Protein AF-A0A2T6DQA2-F1 (afdb_monomer)

Foldseek 3Di:
DEEEEAEPPDDDDPVNRVVVVVLLVVLCVLLVADPQLEDAEYEYAPVCLVVLVCVQPNPDDDDDDPPDDDQKDWAFRDDPPDQTHIYIYHYPVLVVLCVVAVPDDLVPRDLSNLVSSLRSSLNSQLSRLCRQPVPLPDPADAQADPVRFGALVSVLLVLLSVLLSNLSSLQSSLVSDDQVNLVVLLVVLLVLLVVLVVVLVVLDDPDDDDDPSQVVSVVSLSVSLSSVLNSLSSLLSSCNNDVNHDNPNPSYPPQDPPLVVLSVQSSVLSVQQVVCPPDRDPCSSVSSSV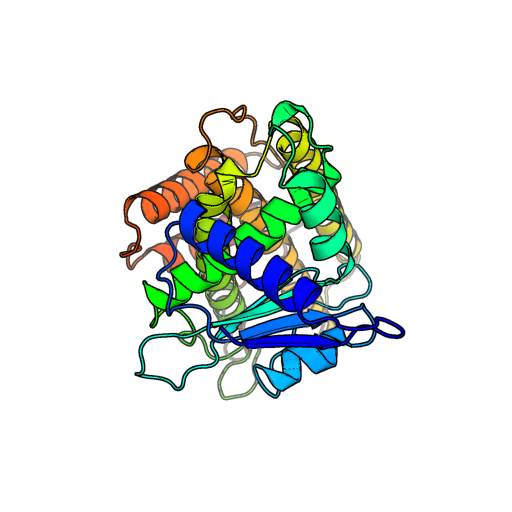SSQVSSVSQQWHFPQDPRYTGIGGDD

Secondary structure (DSSP, 8-state):
-EEEEE-TT----HHHHHHHHHHHHHHHHHHT--TTSEEEEEEE-TTTHHHHHHHHSTT----EETTEE-SEEEEE-SPTTSPP-EEEEEEHHHHHHHHHHHTS-GGGS-HHHHHHHHHHHHHHHHHHHHHH-TTSTTSS--SB-TTS-B-HHHHHHHHHHHHHHHHHHHHHHGGG--HHHHHHHHHHHHHHHHHHHHHHHHTS-SS---THHHHHHHHHHHHHHHHHHHHHHHHHHHHHH-TTS-------TTPPTTHHHHHHHHHHHHHHHHHHTTS--TTHHHHHHHHHHHHHHHTTEE--EETTEE--EE--

pLDDT: mean 85.52, std 13.12, range [44.47, 97.94]

Sequence (316 aa):
MRTTFLVDGLQVSEQLVENTNWLIELAVKEVGCPSDAIGDVTISDQQHFAEAVDRLSPGEQFTRNDKLEAVGKTLITSPEGVAAVSGLVIRDFILGAAFDGINKPFEERTTQEQLCIYVIWHEVSHARDNRERPNQRNRFPGVADPNGRFKVRHLAGHYAEMILGEIFACYFSATAHSQAVWEDQLESDNKLIARELEELRAAIPAAPFQGSELREVAFQAAQAFWVVFFQYAKSIAHLEGNRELQPAIWLWAGAPEGTKEIITEYGAAIGEALRAYPKVPEDFVTKLQGLWTRLAKLHGWEFPEGPNGDGVFWSR

Nearest PDB structures (foldseek):
  7l2k-assembly1_B  TM=2.087E-01  e=1.668E+00  Rattus norvegicus
  7l2j-assembly1_D  TM=1.938E-01  e=1.442E+00  Rattus norvegicus
  8x94-assembly1_A  TM=2.179E-01  e=4.625E+00  Homo sapiens

Mean predicted aligned error: 6.4 Å

Radius of gyration: 20.39 Å; Cα contacts (8 Å, |Δi|>4): 446; chains: 1; bounding box: 51×42×58 Å

Solvent-accessible surface area (backbone atoms only — not comparable to full-atom values): 17351 Å² total; per-residue (Å²): 114,47,76,47,77,45,44,90,94,63,83,87,47,72,68,56,53,52,52,51,49,50,54,51,52,50,33,29,59,75,49,67,27,60,85,72,18,45,50,35,40,34,37,16,35,84,86,36,40,65,55,53,46,34,74,58,37,74,88,60,85,74,66,70,56,103,85,47,74,67,60,59,48,64,41,72,58,48,62,88,96,50,84,39,22,18,28,39,38,36,29,45,69,39,55,54,36,22,63,74,24,69,85,44,60,77,90,74,36,52,59,65,21,34,51,25,42,24,52,54,26,27,36,44,22,39,24,30,45,40,45,72,40,64,84,63,74,80,85,61,70,60,51,40,47,102,85,69,34,50,31,63,68,38,44,44,52,49,51,43,50,51,44,55,54,46,26,50,9,33,22,49,20,17,75,44,56,49,61,68,47,46,53,54,47,52,54,50,47,26,52,50,46,52,49,44,51,49,51,48,57,69,68,58,65,99,64,86,71,63,76,70,57,41,54,53,51,43,48,50,51,53,49,39,58,46,51,47,53,46,49,51,41,36,55,53,21,28,45,74,43,19,80,86,44,81,89,81,75,85,51,63,83,86,60,61,89,65,49,68,57,49,53,50,56,47,50,52,52,51,54,49,34,64,73,38,60,82,60,54,61,90,59,49,59,62,52,51,46,54,46,52,50,50,54,38,40,76,73,28,36,44,71,51,81,48,99,80,29,48,45,70,48,74,55,132

Structure (mmCIF, N/CA/C/O backbone):
data_AF-A0A2T6DQA2-F1
#
_entry.id   AF-A0A2T6DQA2-F1
#
loop_
_atom_site.group_PDB
_atom_site.id
_atom_site.type_symbol
_atom_site.label_atom_id
_atom_site.label_alt_id
_atom_site.label_comp_id
_atom_site.label_asym_id
_atom_site.label_entity_id
_atom_site.label_seq_id
_atom_site.pdbx_PDB_ins_code
_atom_site.Cartn_x
_atom_site.Cartn_y
_atom_site.Cartn_z
_atom_site.occupancy
_atom_site.B_iso_or_equiv
_atom_site.auth_seq_id
_atom_site.auth_comp_id
_atom_site.auth_asym_id
_atom_site.auth_atom_id
_atom_site.pdbx_PDB_model_num
ATOM 1 N N . MET A 1 1 ? -17.717 -9.453 14.103 1.00 92.81 1 MET A N 1
ATOM 2 C CA . MET A 1 1 ? -16.262 -9.586 13.914 1.00 92.81 1 MET A CA 1
ATOM 3 C C . MET A 1 1 ? -15.714 -10.550 14.958 1.00 92.81 1 MET A C 1
ATOM 5 O O . MET A 1 1 ? -16.073 -10.414 16.123 1.00 92.81 1 MET A O 1
ATOM 9 N N . ARG A 1 2 ? -14.933 -11.555 14.554 1.00 94.50 2 ARG A N 1
ATOM 10 C CA . ARG A 1 2 ? -14.258 -12.511 15.449 1.00 94.50 2 ARG A CA 1
ATOM 11 C C . ARG A 1 2 ? -12.782 -12.134 15.559 1.00 94.50 2 ARG A C 1
ATOM 13 O O . ARG A 1 2 ? -12.146 -11.941 14.530 1.00 94.50 2 ARG A O 1
ATOM 20 N N . THR A 1 3 ? -12.238 -12.113 16.774 1.00 96.81 3 THR A N 1
ATOM 21 C CA . THR A 1 3 ? -10.831 -11.754 17.011 1.00 96.81 3 THR A CA 1
ATOM 22 C C . THR A 1 3 ? -10.062 -12.907 17.640 1.00 96.81 3 THR A C 1
ATOM 24 O O . THR A 1 3 ? -10.533 -13.530 18.589 1.00 96.81 3 THR A O 1
ATOM 27 N N . THR A 1 4 ? -8.894 -13.218 17.078 1.00 97.19 4 THR A N 1
ATOM 28 C CA . THR A 1 4 ? -8.003 -14.310 17.499 1.00 97.19 4 THR A CA 1
ATOM 29 C C . THR A 1 4 ? -6.599 -13.768 17.753 1.00 97.19 4 THR A C 1
ATOM 31 O O . THR A 1 4 ? -6.147 -12.877 17.042 1.00 97.19 4 THR A O 1
ATOM 34 N N . PHE A 1 5 ? -5.896 -14.330 18.736 1.00 97.56 5 PHE A N 1
ATOM 35 C CA . PHE A 1 5 ? -4.505 -13.995 19.038 1.00 97.56 5 PHE A CA 1
ATOM 36 C C . PHE A 1 5 ? -3.625 -15.236 18.873 1.00 97.56 5 PHE A C 1
ATOM 38 O O . PHE A 1 5 ? -3.942 -16.294 19.416 1.00 97.56 5 PHE A O 1
ATOM 45 N N . LEU A 1 6 ? -2.531 -15.089 18.129 1.00 95.81 6 LEU A N 1
ATOM 46 C CA . LEU A 1 6 ? -1.464 -16.070 17.930 1.00 95.81 6 LEU A CA 1
ATOM 47 C C . LEU A 1 6 ? -0.139 -15.420 18.329 1.00 95.81 6 LEU A C 1
ATOM 49 O O . LEU A 1 6 ? 0.665 -15.021 17.489 1.00 95.81 6 LEU A O 1
ATOM 53 N N . VAL A 1 7 ? 0.006 -15.203 19.635 1.00 95.19 7 VAL A N 1
ATOM 54 C CA . VAL A 1 7 ? 1.138 -14.498 20.239 1.00 95.19 7 VAL A CA 1
ATOM 55 C C . VAL A 1 7 ? 1.647 -15.326 21.410 1.00 95.19 7 VAL A C 1
ATOM 57 O O . VAL A 1 7 ? 0.905 -15.571 22.368 1.00 95.19 7 VAL A O 1
ATOM 60 N N . ASP A 1 8 ? 2.905 -15.747 21.345 1.00 94.38 8 ASP A N 1
ATOM 61 C CA . ASP A 1 8 ? 3.515 -16.571 22.382 1.00 94.38 8 ASP A CA 1
ATOM 62 C C . ASP A 1 8 ? 3.553 -15.868 23.742 1.00 94.38 8 ASP A C 1
ATOM 64 O O . ASP A 1 8 ? 3.960 -14.715 23.883 1.00 94.38 8 ASP A O 1
ATOM 68 N N . GLY A 1 9 ? 3.132 -16.593 24.781 1.00 90.25 9 GLY A N 1
ATOM 69 C CA . GLY A 1 9 ? 3.150 -16.107 26.162 1.00 90.25 9 GLY A CA 1
ATOM 70 C C . GLY A 1 9 ? 2.120 -15.017 26.485 1.00 90.25 9 GLY A C 1
ATOM 71 O O . GLY A 1 9 ? 2.043 -14.596 27.641 1.00 90.25 9 GLY A O 1
ATOM 72 N N . LEU A 1 10 ? 1.301 -14.584 25.520 1.00 93.88 10 LEU A N 1
ATOM 73 C CA . LEU A 1 10 ? 0.247 -13.602 25.754 1.00 93.88 10 LEU A CA 1
ATOM 74 C C . LEU A 1 10 ? -0.960 -14.251 26.441 1.00 93.88 10 LEU A C 1
ATOM 76 O O . LEU A 1 10 ? -1.593 -15.166 25.913 1.00 93.88 10 LEU A O 1
ATOM 80 N N . GLN A 1 11 ? -1.332 -13.735 27.612 1.00 93.00 11 GLN A N 1
ATOM 81 C CA . GLN A 1 11 ? -2.602 -14.083 28.246 1.00 93.00 11 GLN A CA 1
ATOM 82 C C . GLN A 1 11 ? -3.728 -13.249 27.633 1.00 93.00 11 GLN A C 1
ATOM 84 O O . GLN A 1 11 ? -3.840 -12.050 27.884 1.00 93.00 11 GLN A O 1
ATOM 89 N N . VAL A 1 12 ? -4.570 -13.896 26.828 1.00 95.44 12 VAL A N 1
ATOM 90 C CA . VAL A 1 12 ? -5.707 -13.245 26.170 1.00 95.44 12 VAL A CA 1
ATOM 91 C C . VAL A 1 12 ? -6.862 -13.112 27.161 1.00 95.44 12 VAL A C 1
ATOM 93 O O . VAL A 1 12 ? -7.435 -14.110 27.595 1.00 95.44 12 VAL A O 1
ATOM 96 N N . SER A 1 13 ? -7.205 -11.875 27.515 1.00 96.31 13 SER A N 1
ATOM 97 C CA . SER A 1 13 ? -8.380 -11.551 28.329 1.00 96.31 13 SER A CA 1
ATOM 98 C C . SER A 1 13 ? -9.554 -11.097 27.459 1.00 96.31 13 SER A C 1
ATOM 100 O O . SER A 1 13 ? -9.363 -10.644 26.330 1.00 96.31 13 SER A O 1
ATOM 102 N N . GLU A 1 14 ? -10.774 -11.165 27.997 1.00 96.81 14 GLU A N 1
ATOM 103 C CA . GLU A 1 14 ? -11.967 -10.616 27.333 1.00 96.81 14 GLU A CA 1
ATOM 104 C C . GLU A 1 14 ? -11.803 -9.116 27.045 1.00 96.81 14 GLU A C 1
ATOM 106 O O . GLU A 1 14 ? -12.054 -8.675 25.927 1.00 96.81 14 GLU A O 1
ATOM 111 N N . GLN A 1 15 ? -11.256 -8.355 27.999 1.00 96.56 15 GLN A N 1
ATOM 112 C CA . GLN A 1 15 ? -10.990 -6.924 27.827 1.00 96.56 15 GLN A CA 1
ATOM 113 C C . GLN A 1 15 ? -10.034 -6.636 26.661 1.00 96.56 15 GLN A C 1
ATOM 115 O O . GLN A 1 15 ? -10.209 -5.647 25.953 1.00 96.56 15 GLN A O 1
ATOM 120 N N . LEU A 1 16 ? -9.014 -7.477 26.452 1.00 96.50 16 LEU A N 1
ATOM 121 C CA . LEU A 1 16 ? -8.094 -7.313 25.328 1.00 96.50 16 LEU A CA 1
ATOM 122 C C . LEU A 1 16 ? -8.826 -7.507 23.993 1.00 96.50 16 LEU A C 1
ATOM 124 O O . LEU A 1 16 ? -8.656 -6.701 23.083 1.00 96.50 16 LEU A O 1
ATOM 128 N N . VAL A 1 17 ? -9.680 -8.531 23.900 1.00 97.56 17 VAL A N 1
ATOM 129 C CA . VAL A 1 17 ? -10.515 -8.789 22.716 1.00 97.56 17 VAL A CA 1
ATOM 130 C C . VAL A 1 17 ? -11.463 -7.617 22.449 1.00 97.56 17 VAL A C 1
ATOM 132 O O . VAL A 1 17 ? -11.559 -7.158 21.311 1.00 97.56 17 VAL A O 1
ATOM 135 N N . GLU A 1 18 ? -12.138 -7.110 23.482 1.00 96.81 18 GLU A N 1
ATOM 136 C CA . GLU A 1 18 ? -13.042 -5.960 23.381 1.00 96.81 18 GLU A CA 1
ATOM 137 C C . GLU A 1 18 ? -12.312 -4.696 22.922 1.00 96.81 18 GLU A C 1
ATOM 139 O O . GLU A 1 18 ? -12.774 -4.026 21.999 1.00 96.81 18 GLU A O 1
ATOM 144 N N . ASN A 1 19 ? -11.143 -4.403 23.498 1.00 96.69 19 ASN A N 1
ATOM 145 C CA . ASN A 1 19 ? -10.339 -3.244 23.114 1.00 96.69 19 ASN A CA 1
ATOM 146 C C . ASN A 1 19 ? -9.849 -3.349 21.665 1.00 96.69 19 ASN A C 1
ATOM 148 O O . ASN A 1 19 ? -9.878 -2.359 20.934 1.00 96.69 19 ASN A O 1
ATOM 152 N N . THR A 1 20 ? -9.422 -4.538 21.227 1.00 97.69 20 THR A N 1
ATOM 153 C CA . THR A 1 20 ? -9.031 -4.764 19.830 1.00 97.69 20 THR A CA 1
ATOM 154 C C . THR A 1 20 ? -10.221 -4.573 18.899 1.00 97.69 20 THR A C 1
ATOM 156 O O . THR A 1 20 ? -10.095 -3.871 17.901 1.00 97.69 20 THR A O 1
ATOM 159 N N . ASN A 1 21 ? -11.386 -5.131 19.235 1.00 97.50 21 ASN A N 1
ATOM 160 C CA . ASN A 1 21 ? -12.593 -4.947 18.432 1.00 97.50 21 ASN A CA 1
ATOM 161 C C . ASN A 1 21 ? -12.977 -3.473 18.324 1.00 97.50 21 ASN A C 1
ATOM 163 O O . ASN A 1 21 ? -13.213 -2.992 17.221 1.00 97.50 21 ASN A O 1
ATOM 167 N N . TRP A 1 22 ? -12.961 -2.750 19.443 1.00 97.38 22 TRP A N 1
ATOM 168 C CA . TRP A 1 22 ? -13.230 -1.318 19.477 1.00 97.38 22 TRP A CA 1
ATOM 169 C C . TRP A 1 22 ? -12.261 -0.522 18.590 1.00 97.38 22 TRP A C 1
ATOM 171 O O . TRP A 1 22 ? -12.697 0.345 17.835 1.00 97.38 22 TRP A O 1
ATOM 181 N N . LEU A 1 23 ? -10.959 -0.832 18.625 1.00 97.69 23 LEU A N 1
ATOM 182 C CA . LEU A 1 23 ? -9.962 -0.159 17.788 1.00 97.69 23 LEU A CA 1
ATOM 183 C C . LEU A 1 23 ? -10.216 -0.401 16.292 1.00 97.69 23 LEU A C 1
ATOM 185 O O . LEU A 1 23 ? -10.119 0.527 15.489 1.00 97.69 23 LEU A O 1
ATOM 189 N N . ILE A 1 24 ? -10.572 -1.629 15.909 1.00 97.88 24 ILE A N 1
ATOM 190 C CA . ILE A 1 24 ? -10.909 -1.953 14.518 1.00 97.88 24 ILE A CA 1
ATOM 191 C C . ILE A 1 24 ? -12.229 -1.294 14.102 1.00 97.88 24 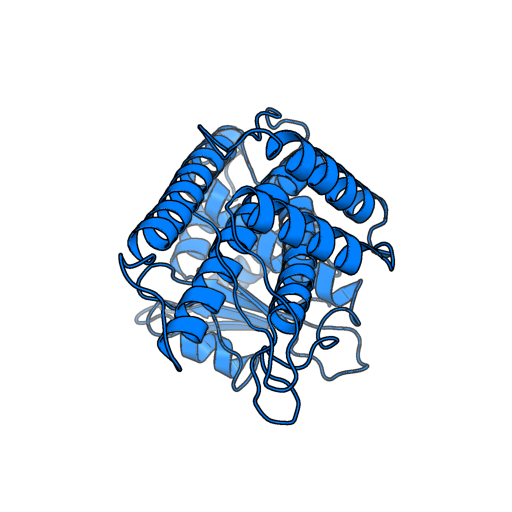ILE A C 1
ATOM 193 O O . ILE A 1 24 ? -12.321 -0.773 12.996 1.00 97.88 24 ILE A O 1
ATOM 197 N N . GLU A 1 25 ? -13.235 -1.247 14.973 1.00 97.56 25 GLU A N 1
ATOM 198 C CA . GLU A 1 25 ? -14.499 -0.544 14.714 1.00 97.56 25 GLU A CA 1
ATOM 199 C C . GLU A 1 25 ? -14.298 0.967 14.554 1.00 97.56 25 GLU A C 1
ATOM 201 O O . GLU A 1 25 ? -14.916 1.593 13.687 1.00 97.56 25 GLU A O 1
ATOM 206 N N . LEU A 1 26 ? -13.392 1.554 15.340 1.00 97.12 26 LEU A N 1
ATOM 207 C CA . LEU A 1 26 ? -12.955 2.930 15.146 1.00 97.12 26 LEU A CA 1
ATOM 208 C C . LEU A 1 26 ? -12.313 3.086 13.765 1.00 97.12 26 LEU A C 1
ATOM 210 O O . LEU A 1 26 ? -12.690 3.988 13.023 1.00 97.12 26 LEU A O 1
ATOM 214 N N . ALA A 1 27 ? -11.418 2.177 13.375 1.00 97.50 27 ALA A N 1
ATOM 215 C CA . ALA A 1 27 ? -10.807 2.216 12.055 1.00 97.50 27 ALA A CA 1
ATOM 216 C C . ALA A 1 27 ? -11.829 2.111 10.915 1.00 97.50 27 ALA A C 1
ATOM 218 O O . ALA A 1 27 ? -11.792 2.920 9.991 1.00 97.50 27 ALA A O 1
ATOM 219 N N . VAL A 1 28 ? -12.787 1.187 11.024 1.00 97.81 28 VAL A N 1
ATOM 220 C CA . VAL A 1 28 ? -13.921 1.021 10.100 1.00 97.81 28 VAL A CA 1
ATOM 221 C C . VAL A 1 28 ? -14.689 2.325 9.930 1.00 97.81 28 VAL A C 1
ATOM 223 O O . VAL A 1 28 ? -14.977 2.723 8.801 1.00 97.81 28 VAL A O 1
ATOM 226 N N . LYS A 1 29 ? -14.986 3.009 11.037 1.00 97.25 29 LYS A N 1
ATOM 227 C CA . LYS A 1 29 ? -15.688 4.291 11.017 1.00 97.25 29 LYS A CA 1
ATOM 228 C C . LYS A 1 29 ? -14.870 5.380 10.323 1.00 97.25 29 LYS A C 1
ATOM 230 O O . LYS A 1 29 ? -15.414 6.061 9.458 1.00 97.25 29 LYS A O 1
ATOM 235 N N . GLU A 1 30 ? -13.600 5.539 10.689 1.00 96.12 30 GLU A N 1
ATOM 236 C CA . GLU A 1 30 ? -12.733 6.600 10.156 1.00 96.12 30 GLU A CA 1
ATOM 237 C C . GLU A 1 30 ? -12.509 6.460 8.645 1.00 96.12 30 GLU A C 1
ATOM 239 O O . GLU A 1 30 ? -12.604 7.444 7.915 1.00 96.12 30 GLU A O 1
ATOM 244 N N . VAL A 1 31 ? -12.304 5.236 8.142 1.00 96.81 31 VAL A N 1
ATOM 245 C CA . VAL A 1 31 ? -12.091 5.013 6.700 1.00 96.81 31 VAL A CA 1
ATOM 246 C C . VAL A 1 31 ? -13.395 4.885 5.904 1.00 96.81 31 VAL A C 1
ATOM 248 O O . VAL A 1 31 ? -13.361 4.731 4.681 1.00 96.81 31 VAL A O 1
ATOM 251 N N . GLY A 1 32 ? -14.555 4.901 6.570 1.00 96.75 32 GLY A N 1
ATOM 252 C CA . GLY A 1 32 ? -15.864 4.701 5.941 1.00 96.75 32 GLY A CA 1
ATOM 253 C C . GLY A 1 32 ? -16.068 3.294 5.367 1.00 96.75 32 GLY A C 1
ATOM 254 O O . GLY A 1 32 ? -16.711 3.138 4.331 1.00 96.75 32 GLY A O 1
ATOM 255 N N . CYS A 1 33 ? -15.495 2.272 6.003 1.00 96.75 33 CYS A N 1
ATOM 256 C CA . CYS A 1 33 ? -15.652 0.877 5.604 1.00 96.75 33 CYS A CA 1
ATOM 257 C C . CYS A 1 33 ? -17.036 0.348 6.037 1.00 96.75 33 CYS A C 1
ATOM 259 O O . CYS A 1 33 ? -17.482 0.646 7.148 1.00 96.75 33 CYS A O 1
ATOM 261 N N . PRO A 1 34 ? -17.748 -0.439 5.209 1.00 95.00 34 PRO A N 1
ATOM 262 C CA . PRO A 1 34 ? -18.968 -1.111 5.651 1.00 95.00 34 PRO A CA 1
ATOM 263 C C . PRO A 1 34 ? -18.700 -2.030 6.851 1.00 95.00 34 PRO A C 1
ATOM 265 O O . PRO A 1 34 ? -17.764 -2.826 6.837 1.00 95.00 34 PRO A O 1
ATOM 268 N N . SER A 1 35 ? -19.538 -1.959 7.890 1.00 92.44 35 SER A N 1
ATOM 269 C CA . SER A 1 35 ? -19.314 -2.680 9.157 1.00 92.44 35 SER A CA 1
ATOM 270 C C . SER A 1 35 ? -19.320 -4.207 9.029 1.00 92.44 35 SER A C 1
ATOM 272 O O . SER A 1 35 ? -18.849 -4.903 9.922 1.00 92.44 35 SER A O 1
ATOM 274 N N . ASP A 1 36 ? -19.882 -4.739 7.943 1.00 93.12 36 ASP A N 1
ATOM 275 C CA . ASP A 1 36 ? -19.918 -6.166 7.623 1.00 93.12 36 ASP A CA 1
ATOM 276 C C . ASP A 1 36 ? -18.797 -6.604 6.659 1.00 93.12 36 ASP A C 1
ATOM 278 O O . ASP A 1 36 ? -18.724 -7.779 6.304 1.00 93.12 36 ASP A O 1
ATOM 282 N N . ALA A 1 37 ? -17.912 -5.690 6.241 1.00 94.25 37 ALA A N 1
ATOM 283 C CA . ALA A 1 37 ? -16.803 -5.996 5.336 1.00 94.25 37 ALA A CA 1
ATOM 284 C C . ALA A 1 37 ? -15.645 -6.738 6.022 1.00 94.25 37 ALA A C 1
ATOM 286 O O . ALA A 1 37 ? -14.799 -7.295 5.325 1.00 94.25 37 ALA A O 1
ATOM 287 N N . ILE A 1 38 ? -15.595 -6.768 7.360 1.00 96.06 38 ILE A N 1
ATOM 288 C CA . ILE A 1 38 ? -14.568 -7.481 8.134 1.00 96.06 38 ILE A CA 1
ATOM 289 C C . ILE A 1 38 ? -15.223 -8.559 8.999 1.00 96.06 38 ILE A C 1
ATOM 291 O O . ILE A 1 38 ? -15.995 -8.281 9.920 1.00 96.06 38 ILE A O 1
ATOM 295 N N . GLY A 1 39 ? -14.894 -9.813 8.701 1.00 93.62 39 GLY A N 1
ATOM 296 C CA . GLY A 1 39 ? -15.375 -10.977 9.443 1.00 93.62 39 GLY A CA 1
ATOM 297 C C . GLY A 1 39 ? -14.448 -11.355 10.592 1.00 93.62 39 GLY A C 1
ATOM 298 O O . GLY A 1 39 ? -14.914 -11.642 11.699 1.00 93.62 39 GLY A O 1
ATOM 299 N N . ASP A 1 40 ? -13.143 -11.294 10.334 1.00 95.56 40 ASP A N 1
ATOM 300 C CA . ASP A 1 40 ? -12.101 -11.865 11.179 1.00 95.56 40 ASP A CA 1
ATOM 301 C C . ASP A 1 40 ? -10.924 -10.908 11.365 1.00 95.56 40 ASP A C 1
ATOM 303 O O . ASP A 1 40 ? -10.482 -10.257 10.422 1.00 95.56 40 ASP A O 1
ATOM 307 N N . VAL A 1 41 ? -10.377 -10.873 12.576 1.00 97.06 41 VAL A N 1
ATOM 308 C CA . VAL A 1 41 ? -9.141 -10.163 12.911 1.00 97.06 41 VAL A CA 1
ATOM 309 C C . VAL A 1 41 ? -8.228 -11.134 13.647 1.00 97.06 41 VAL A C 1
ATOM 311 O O . VAL A 1 41 ? -8.609 -11.725 14.655 1.00 97.06 41 VAL A O 1
ATOM 314 N N . THR A 1 42 ? -7.015 -11.323 13.144 1.00 97.31 42 THR A N 1
ATOM 315 C CA . THR A 1 42 ? -5.992 -12.148 13.785 1.00 97.31 42 THR A CA 1
ATOM 316 C C . THR A 1 42 ? -4.804 -11.277 14.152 1.00 97.31 42 THR A C 1
ATOM 318 O O . THR A 1 42 ? -4.196 -10.650 13.289 1.00 97.31 42 THR A O 1
ATOM 321 N N . ILE A 1 43 ? -4.470 -11.246 15.436 1.00 97.75 43 ILE A N 1
ATOM 322 C CA . ILE A 1 43 ? -3.265 -10.600 15.948 1.00 97.75 43 ILE A CA 1
ATOM 323 C C . ILE A 1 43 ? -2.191 -11.668 16.083 1.00 97.75 43 ILE A C 1
ATOM 325 O O . ILE A 1 43 ? -2.443 -12.687 16.725 1.00 97.75 43 ILE A O 1
ATOM 329 N N . SER A 1 44 ? -1.016 -11.468 15.495 1.00 96.19 44 SER A N 1
ATOM 330 C CA . SER A 1 44 ? 0.053 -12.469 15.548 1.00 96.19 44 SER A CA 1
ATOM 331 C C . SER A 1 44 ? 1.418 -11.873 15.853 1.00 96.19 44 SER A C 1
ATOM 333 O O . SER A 1 44 ? 1.737 -10.763 15.428 1.00 96.19 44 SER A O 1
ATOM 335 N N . ASP A 1 45 ? 2.266 -12.649 16.517 1.00 94.50 45 ASP A N 1
ATOM 336 C CA . ASP A 1 45 ? 3.697 -12.363 16.550 1.00 94.50 45 ASP A CA 1
ATOM 337 C C . ASP A 1 45 ? 4.365 -12.728 15.205 1.00 94.50 45 ASP A C 1
ATOM 339 O O . ASP A 1 45 ? 3.712 -13.097 14.221 1.00 94.50 45 ASP A O 1
ATOM 343 N N . GLN A 1 46 ? 5.691 -12.594 15.139 1.00 90.88 46 GLN A N 1
ATOM 344 C CA . GLN A 1 46 ? 6.468 -12.927 13.941 1.00 90.88 46 GLN A CA 1
ATOM 345 C C . GLN A 1 46 ? 6.453 -14.425 13.608 1.00 90.88 46 GLN A C 1
ATOM 347 O O . GLN A 1 46 ? 6.477 -14.793 12.433 1.00 90.88 46 GLN A O 1
ATOM 352 N N . GLN A 1 47 ? 6.459 -15.288 14.626 1.00 91.88 47 GLN A N 1
ATOM 353 C CA . GLN A 1 47 ? 6.587 -16.735 14.456 1.00 91.88 47 GLN A CA 1
ATOM 354 C C . GLN A 1 47 ? 5.293 -17.333 13.899 1.00 91.88 47 GLN A C 1
ATOM 356 O O . GLN A 1 47 ? 5.341 -18.231 13.057 1.00 91.88 47 GLN A O 1
ATOM 361 N N . HIS A 1 48 ? 4.154 -16.760 14.288 1.00 94.00 48 HIS A N 1
ATOM 362 C CA . HIS A 1 48 ? 2.823 -17.231 13.925 1.00 94.00 48 HIS A CA 1
ATOM 363 C C . HIS A 1 48 ? 2.168 -16.451 12.776 1.00 94.00 48 HIS A C 1
ATOM 365 O O . HIS A 1 48 ? 1.068 -16.803 12.356 1.00 94.00 48 HIS A O 1
ATOM 371 N N . PHE A 1 49 ? 2.814 -15.422 12.211 1.00 90.81 49 PHE A N 1
ATOM 372 C CA . PHE A 1 49 ? 2.223 -14.637 11.114 1.00 90.81 49 PHE A CA 1
ATOM 373 C C . PHE A 1 49 ? 1.864 -15.500 9.894 1.00 90.81 49 PHE A C 1
ATOM 375 O O . PHE A 1 49 ? 0.805 -15.331 9.294 1.00 90.81 49 PHE A O 1
ATOM 382 N N . ALA A 1 50 ? 2.718 -16.469 9.549 1.00 89.00 50 ALA A N 1
ATOM 383 C CA . ALA A 1 50 ? 2.449 -17.391 8.445 1.00 89.00 50 ALA A CA 1
ATOM 384 C C . ALA A 1 50 ? 1.209 -18.258 8.702 1.00 89.00 50 ALA A C 1
ATOM 386 O O . ALA A 1 50 ? 0.376 -18.427 7.815 1.00 89.00 50 ALA A O 1
ATOM 387 N N . GLU A 1 51 ? 1.077 -18.766 9.928 1.00 91.25 51 GLU A N 1
ATOM 388 C CA . GLU A 1 51 ? -0.089 -19.533 10.361 1.00 91.25 51 GLU A CA 1
ATOM 389 C C . GLU A 1 51 ? -1.356 -18.670 10.324 1.00 91.25 51 GLU A C 1
ATOM 391 O O . GLU A 1 51 ? -2.396 -19.116 9.846 1.00 91.25 51 GLU A O 1
ATOM 396 N N . ALA A 1 52 ? -1.274 -17.416 10.774 1.00 91.31 52 ALA A N 1
ATOM 397 C CA . ALA A 1 52 ? -2.395 -16.482 10.748 1.00 91.31 52 ALA A CA 1
ATOM 398 C C . ALA A 1 52 ? -2.930 -16.253 9.324 1.00 91.31 52 ALA A C 1
ATOM 400 O O . ALA A 1 52 ? -4.145 -16.247 9.118 1.00 91.31 52 ALA A O 1
ATOM 401 N N . VAL A 1 53 ? -2.034 -16.107 8.340 1.00 89.38 53 VAL A N 1
ATOM 402 C CA . VAL A 1 53 ? -2.407 -15.970 6.922 1.00 89.38 53 VAL A CA 1
ATOM 403 C C . VAL A 1 53 ? -3.053 -17.252 6.395 1.00 89.38 53 VAL A C 1
ATOM 405 O O . VAL A 1 53 ? -4.148 -17.185 5.834 1.00 89.38 53 VAL A O 1
ATOM 408 N N . ASP A 1 54 ? -2.428 -18.411 6.620 1.00 87.50 54 ASP A N 1
ATOM 409 C CA . ASP A 1 54 ? -2.925 -19.703 6.124 1.00 87.50 54 ASP A CA 1
ATOM 410 C C . ASP A 1 54 ? -4.305 -20.059 6.705 1.00 87.50 54 ASP A C 1
ATOM 412 O O . ASP A 1 54 ? -5.173 -20.575 6.003 1.00 87.50 54 ASP A O 1
ATOM 416 N N . ARG A 1 55 ? -4.569 -19.691 7.966 1.00 87.31 55 ARG A N 1
ATOM 417 C CA . ARG A 1 55 ? -5.881 -19.890 8.604 1.00 87.31 55 ARG A CA 1
ATOM 418 C C . ARG A 1 55 ? -7.012 -19.106 7.945 1.00 87.31 55 ARG A C 1
ATOM 420 O O . ARG A 1 55 ? -8.154 -19.564 7.986 1.00 87.31 55 ARG A O 1
ATOM 427 N N . LEU A 1 56 ? -6.726 -17.923 7.406 1.00 86.00 56 LEU A N 1
ATOM 428 C CA . LEU A 1 56 ? -7.728 -17.067 6.766 1.00 86.00 56 LEU A CA 1
ATOM 429 C C . LEU A 1 56 ? -7.866 -17.357 5.270 1.00 86.00 56 LEU A C 1
ATOM 431 O O . LEU A 1 56 ? -8.968 -17.263 4.737 1.00 86.00 56 LEU A O 1
ATOM 435 N N . SER A 1 57 ? -6.771 -17.717 4.602 1.00 84.38 57 SER A N 1
ATOM 436 C CA . SER A 1 57 ? -6.752 -18.039 3.176 1.00 84.38 57 SER A CA 1
ATOM 437 C C . SER A 1 57 ? -5.705 -19.126 2.898 1.00 84.38 57 SER A C 1
ATOM 439 O O . SER A 1 57 ? -4.548 -18.798 2.626 1.00 84.38 57 SER A O 1
ATOM 441 N N . PRO A 1 58 ? -6.081 -20.419 2.969 1.00 81.50 58 PRO A N 1
ATOM 442 C CA . PRO A 1 58 ? -5.138 -21.525 2.823 1.00 81.50 58 PRO A CA 1
ATOM 443 C C . PRO A 1 58 ? -4.357 -21.474 1.507 1.00 81.50 58 PRO A C 1
ATOM 445 O O . PRO A 1 58 ? -4.946 -21.358 0.430 1.00 81.50 58 PRO A O 1
ATOM 448 N N . GLY A 1 59 ? -3.030 -21.589 1.591 1.00 71.94 59 GLY A N 1
ATOM 449 C CA . GLY A 1 59 ? -2.133 -21.540 0.428 1.00 71.94 59 GLY A CA 1
ATOM 450 C C . GLY A 1 59 ? -1.840 -20.140 -0.133 1.00 71.94 59 GLY A C 1
ATOM 451 O O . GLY A 1 59 ? -1.065 -20.027 -1.086 1.00 71.94 59 GLY A O 1
ATOM 452 N N . GLU A 1 60 ? -2.403 -19.080 0.453 1.00 74.75 60 GLU A N 1
ATOM 453 C CA . GLU A 1 60 ? -2.075 -17.697 0.102 1.00 74.75 60 GLU A CA 1
ATOM 454 C C . GLU A 1 60 ? -0.664 -17.329 0.585 1.00 74.75 60 GLU A C 1
ATOM 456 O O . GLU A 1 60 ? -0.250 -17.654 1.699 1.00 74.75 60 GLU A O 1
ATOM 461 N N . GLN A 1 61 ? 0.086 -16.606 -0.247 1.00 70.75 61 GLN A N 1
ATOM 462 C CA . GLN A 1 61 ? 1.431 -16.143 0.097 1.00 70.75 61 GLN A CA 1
ATOM 463 C C . GLN A 1 61 ? 1.402 -14.737 0.704 1.00 70.75 61 GLN A C 1
ATOM 465 O O . GLN A 1 61 ? 0.493 -13.939 0.479 1.00 70.75 61 GLN A O 1
ATOM 470 N N . PHE A 1 62 ? 2.434 -14.382 1.461 1.00 68.06 62 PHE A N 1
ATOM 471 C CA . PHE A 1 62 ? 2.644 -13.026 1.965 1.00 68.06 62 PHE A CA 1
AT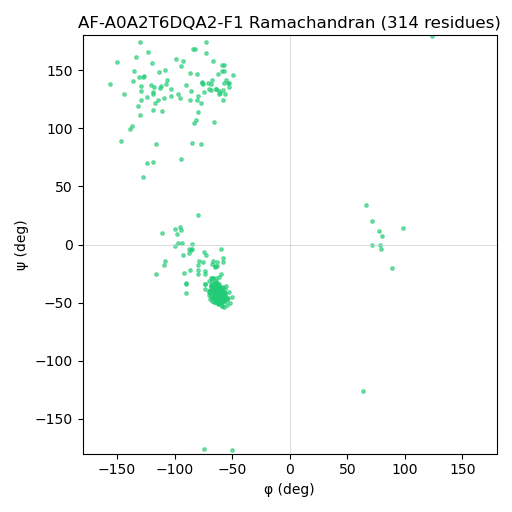OM 472 C C . PHE A 1 62 ? 4.093 -12.605 1.747 1.00 68.06 62 PHE A C 1
ATOM 474 O O . PHE A 1 62 ? 4.969 -13.443 1.525 1.00 68.06 62 PHE A O 1
ATOM 481 N N . THR A 1 63 ? 4.343 -11.298 1.794 1.00 60.66 63 THR A N 1
ATOM 482 C CA . THR A 1 63 ? 5.693 -10.763 1.640 1.00 60.66 63 THR A CA 1
ATOM 483 C C . THR A 1 63 ? 6.550 -11.206 2.821 1.00 60.66 63 THR A C 1
ATOM 485 O O . THR A 1 63 ? 6.416 -10.702 3.936 1.00 60.66 63 THR A O 1
ATOM 488 N N . ARG A 1 64 ? 7.428 -12.172 2.557 1.00 48.88 64 ARG A N 1
ATOM 489 C CA . ARG A 1 64 ? 8.519 -12.577 3.435 1.00 48.88 64 ARG A CA 1
ATOM 490 C C . ARG A 1 64 ? 9.736 -12.824 2.564 1.00 48.88 64 ARG A C 1
ATOM 492 O O . ARG A 1 64 ? 9.846 -13.866 1.925 1.00 48.88 64 ARG A O 1
ATOM 499 N N . ASN A 1 65 ? 10.624 -11.846 2.512 1.00 52.03 65 ASN A N 1
ATOM 500 C CA . ASN A 1 65 ? 11.957 -12.032 1.958 1.00 52.03 65 ASN A CA 1
ATOM 501 C C . ASN A 1 65 ? 12.987 -11.492 2.951 1.00 52.03 65 ASN A C 1
ATOM 503 O O . ASN A 1 65 ? 12.633 -10.889 3.961 1.00 52.03 65 ASN A O 1
ATOM 507 N N . ASP A 1 66 ? 14.262 -11.700 2.652 1.00 44.47 66 ASP A N 1
ATOM 508 C CA . ASP A 1 66 ? 15.400 -11.3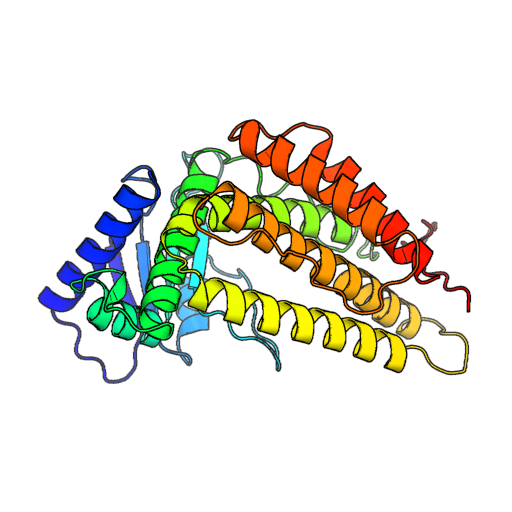30 3.501 1.00 44.47 66 ASP A CA 1
ATOM 509 C C . ASP A 1 66 ? 15.450 -9.822 3.829 1.00 44.47 66 ASP A C 1
ATOM 511 O O . ASP A 1 66 ? 16.236 -9.392 4.672 1.00 44.47 66 ASP A O 1
ATOM 515 N N . LYS A 1 67 ? 14.639 -9.010 3.135 1.00 54.66 67 LYS A N 1
ATOM 516 C CA . LYS A 1 67 ? 14.664 -7.547 3.151 1.00 54.66 67 LYS A CA 1
ATOM 517 C C . LYS A 1 67 ? 13.388 -6.907 3.711 1.00 54.66 67 LYS A C 1
ATOM 519 O O . LYS A 1 67 ? 13.461 -5.764 4.153 1.00 54.66 67 LYS A O 1
ATOM 524 N N . LEU A 1 68 ? 12.234 -7.579 3.655 1.00 58.56 68 LEU A N 1
ATOM 525 C CA . LEU A 1 68 ? 10.918 -7.035 4.007 1.00 58.56 68 LEU A CA 1
ATOM 526 C C . LEU A 1 68 ? 10.042 -8.096 4.689 1.00 58.56 68 LEU A C 1
ATOM 528 O O . LEU A 1 68 ? 9.823 -9.186 4.150 1.00 58.56 68 LEU A O 1
ATOM 532 N N . GLU A 1 69 ? 9.478 -7.730 5.840 1.00 71.06 69 GLU A N 1
ATOM 533 C CA . GLU A 1 69 ? 8.478 -8.521 6.560 1.00 71.06 69 GLU A CA 1
ATOM 534 C C . GLU A 1 69 ? 7.120 -7.819 6.544 1.00 71.06 69 GLU A C 1
ATOM 536 O O . GLU A 1 69 ? 7.025 -6.620 6.810 1.00 71.06 69 GLU A O 1
ATOM 541 N N . ALA A 1 70 ? 6.056 -8.570 6.258 1.00 77.88 70 ALA A N 1
ATOM 542 C CA . ALA A 1 70 ? 4.694 -8.065 6.370 1.00 77.88 70 ALA A CA 1
ATOM 543 C C . ALA A 1 70 ? 4.338 -7.718 7.830 1.00 77.88 70 ALA A C 1
ATOM 545 O O . ALA A 1 70 ? 4.583 -8.499 8.756 1.00 77.88 70 ALA A O 1
ATOM 546 N N . VAL A 1 71 ? 3.735 -6.540 8.017 1.00 86.81 71 VAL A N 1
ATOM 547 C CA . VAL A 1 71 ? 3.281 -6.030 9.327 1.00 86.81 71 VAL A CA 1
ATOM 548 C C . VAL A 1 71 ? 1.756 -6.003 9.477 1.00 86.81 71 VAL A C 1
ATOM 550 O O . VAL A 1 71 ? 1.237 -5.985 10.593 1.00 86.81 71 VAL A O 1
ATOM 553 N N . GLY A 1 72 ? 1.056 -6.072 8.348 1.00 92.25 72 GLY A N 1
ATOM 554 C CA . GLY A 1 72 ? -0.386 -6.205 8.205 1.00 92.25 72 GLY A CA 1
ATOM 555 C C . GLY A 1 72 ? -0.697 -6.966 6.913 1.00 92.25 72 GLY A C 1
ATOM 556 O O . GLY A 1 72 ? 0.165 -7.067 6.032 1.00 92.25 72 GLY A O 1
ATOM 557 N N . LYS A 1 73 ? -1.879 -7.582 6.829 1.00 92.88 73 LYS A N 1
ATOM 558 C CA . LYS A 1 73 ? -2.404 -8.149 5.582 1.00 92.88 73 LYS A CA 1
ATOM 559 C C . LYS A 1 73 ? -3.925 -8.255 5.617 1.00 92.88 73 LYS A C 1
ATOM 561 O O . LYS A 1 73 ? -4.495 -8.763 6.582 1.00 92.88 73 LYS A O 1
ATOM 566 N N . THR A 1 74 ? -4.556 -7.902 4.501 1.00 93.00 74 THR A N 1
ATOM 567 C CA . THR A 1 74 ? -5.993 -8.072 4.270 1.00 93.00 74 THR A CA 1
ATOM 568 C C . THR A 1 74 ? -6.268 -9.160 3.238 1.00 93.00 74 THR A C 1
ATOM 570 O O . THR A 1 74 ? -5.776 -9.131 2.104 1.00 93.00 74 THR A O 1
ATOM 573 N N . LEU A 1 75 ? -7.095 -10.123 3.631 1.00 90.25 75 LEU A N 1
ATOM 574 C CA . LEU A 1 75 ? -7.425 -11.335 2.884 1.00 90.25 75 LEU A CA 1
ATOM 575 C C . LEU A 1 75 ? -8.926 -11.380 2.627 1.00 90.25 75 LEU A C 1
ATOM 577 O O . LEU A 1 75 ? -9.690 -11.101 3.539 1.00 90.25 75 LEU A O 1
ATOM 581 N N . ILE A 1 76 ? -9.372 -11.756 1.429 1.00 87.56 76 ILE A N 1
ATOM 582 C CA . ILE A 1 76 ? -10.801 -12.016 1.189 1.00 87.56 76 ILE A CA 1
ATOM 583 C C . ILE A 1 76 ? -11.109 -13.422 1.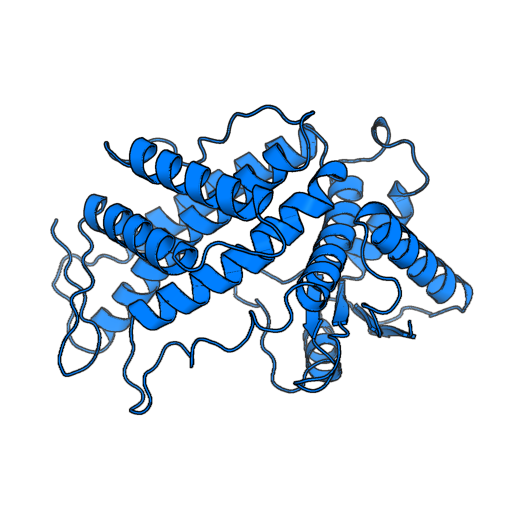710 1.00 87.56 76 ILE A C 1
ATOM 585 O O . ILE A 1 76 ? -10.459 -14.377 1.301 1.00 87.56 76 ILE A O 1
ATOM 589 N N . THR A 1 77 ? -12.087 -13.551 2.603 1.00 84.44 77 THR A N 1
ATOM 590 C CA . THR A 1 77 ? -12.467 -14.821 3.248 1.00 84.44 77 THR A CA 1
ATOM 591 C C . THR A 1 77 ? -13.809 -15.366 2.759 1.00 84.44 77 THR A C 1
ATOM 593 O O . THR A 1 77 ? -14.140 -16.527 2.996 1.00 84.44 77 THR A O 1
ATOM 596 N N . SER A 1 78 ? -14.603 -14.550 2.064 1.00 81.38 78 SER A N 1
ATOM 597 C CA . SER A 1 78 ? -15.872 -14.975 1.467 1.00 81.38 78 SER A CA 1
ATOM 598 C C . SER A 1 78 ? -15.674 -15.713 0.132 1.00 81.38 78 SER A C 1
ATOM 600 O O . SER A 1 78 ? -14.810 -15.309 -0.648 1.00 81.38 78 SER A O 1
ATOM 602 N N . PRO A 1 79 ? -16.526 -16.702 -0.202 1.00 69.00 79 PRO A N 1
ATOM 603 C CA . PRO A 1 79 ? -16.552 -17.324 -1.527 1.00 69.00 79 PRO A CA 1
ATOM 604 C C . PRO A 1 79 ? -16.829 -16.327 -2.664 1.00 69.00 79 PRO A C 1
ATOM 606 O O . PRO A 1 79 ? -17.511 -15.319 -2.466 1.00 69.00 79 PRO A O 1
ATOM 609 N N . GLU A 1 80 ? -16.367 -16.652 -3.876 1.00 65.50 80 GLU A N 1
ATOM 610 C CA . GLU A 1 80 ? -16.654 -15.869 -5.086 1.00 65.50 80 GLU A CA 1
ATOM 611 C C . GLU A 1 80 ? -18.167 -15.691 -5.314 1.00 65.50 80 GLU A C 1
ATOM 613 O O . GLU A 1 80 ? -18.969 -16.599 -5.086 1.00 65.50 80 GLU A O 1
ATOM 618 N N . GLY A 1 81 ? -18.570 -14.505 -5.779 1.00 60.47 81 GLY A N 1
ATOM 619 C CA . GLY A 1 81 ? -19.973 -14.175 -6.062 1.00 60.47 81 GLY A CA 1
ATOM 620 C C . GLY A 1 81 ? -20.821 -13.812 -4.835 1.00 60.47 81 GLY A C 1
ATOM 621 O O . GLY A 1 81 ? -21.972 -13.406 -5.000 1.00 60.47 81 GLY A O 1
ATOM 622 N N . VAL A 1 82 ? -20.267 -13.902 -3.623 1.00 71.94 82 VAL A N 1
ATOM 623 C CA . VAL A 1 82 ? -20.854 -13.338 -2.398 1.00 71.94 82 VAL A CA 1
ATOM 624 C C . VAL A 1 82 ? -20.254 -11.954 -2.149 1.00 71.94 82 VAL A C 1
ATOM 626 O O . VAL A 1 82 ? -19.151 -11.647 -2.599 1.00 71.94 82 VAL A O 1
ATOM 629 N N . ALA A 1 83 ? -20.991 -11.086 -1.455 1.00 77.12 83 ALA A N 1
ATOM 630 C CA . ALA A 1 83 ? -20.472 -9.782 -1.076 1.00 77.12 83 ALA A CA 1
ATOM 631 C C . ALA A 1 83 ? -19.187 -9.960 -0.247 1.00 77.12 83 ALA A C 1
ATOM 633 O O . ALA A 1 83 ? -19.200 -10.687 0.748 1.00 77.12 83 ALA A O 1
ATOM 634 N N . ALA A 1 84 ? -18.091 -9.328 -0.684 1.00 81.31 84 ALA A N 1
ATOM 635 C CA . ALA A 1 84 ? -16.768 -9.627 -0.153 1.00 81.31 84 ALA A CA 1
ATOM 636 C C . ALA A 1 84 ? -16.699 -9.356 1.356 1.00 81.31 84 ALA A C 1
ATOM 638 O O . ALA A 1 84 ? -17.104 -8.285 1.820 1.00 81.31 84 ALA A O 1
ATOM 639 N N . VAL A 1 85 ? -16.194 -10.334 2.103 1.00 87.50 85 VAL A N 1
ATOM 640 C CA . VAL A 1 85 ? -15.836 -10.218 3.520 1.00 87.50 85 VAL A CA 1
ATOM 641 C C . VAL A 1 85 ? -14.343 -10.469 3.622 1.00 87.50 85 VAL A C 1
ATOM 643 O O . VAL A 1 85 ? -13.826 -11.383 2.980 1.00 87.50 85 VAL A O 1
ATOM 646 N N . SER A 1 86 ? -13.657 -9.639 4.398 1.00 92.25 86 SER A N 1
ATOM 647 C CA . SER A 1 86 ? -12.218 -9.717 4.592 1.00 92.25 86 SER A CA 1
ATOM 648 C C . SER A 1 86 ? -11.857 -10.213 5.992 1.00 92.25 86 SER A C 1
ATOM 650 O O . SER A 1 86 ? -12.577 -9.980 6.967 1.00 92.25 86 SER A O 1
ATOM 652 N N . GLY A 1 87 ? -10.720 -10.889 6.082 1.00 94.25 87 GLY A N 1
ATOM 653 C CA . GLY A 1 87 ? -9.986 -11.150 7.307 1.00 94.25 87 GLY A CA 1
ATOM 654 C C . GLY A 1 87 ? -8.735 -10.277 7.357 1.00 94.25 87 GLY A C 1
ATOM 655 O O . GLY A 1 87 ? -8.086 -10.063 6.331 1.00 94.25 87 GLY A O 1
ATOM 656 N N . LEU A 1 88 ? -8.402 -9.776 8.542 1.00 96.62 88 LEU A N 1
ATOM 657 C CA . LEU A 1 88 ? -7.200 -8.985 8.789 1.00 96.62 88 LEU A CA 1
ATOM 658 C C . LEU A 1 88 ? -6.189 -9.813 9.581 1.00 96.62 88 LEU A C 1
ATOM 660 O O . LEU A 1 88 ? -6.559 -10.477 10.548 1.00 96.62 88 LEU A O 1
ATOM 664 N N . VAL A 1 89 ? -4.914 -9.727 9.213 1.00 96.12 89 VAL A N 1
ATOM 665 C CA . VAL A 1 89 ? -3.784 -10.171 10.037 1.00 96.12 89 VAL A CA 1
ATOM 666 C C . VAL A 1 89 ? -2.970 -8.942 10.408 1.00 96.12 89 VAL A C 1
ATOM 668 O O . VAL A 1 89 ? -2.547 -8.211 9.519 1.00 96.12 89 VAL A O 1
ATOM 671 N N . ILE A 1 90 ? -2.754 -8.697 11.699 1.00 96.75 90 ILE A N 1
ATOM 672 C CA . ILE A 1 90 ? -2.009 -7.532 12.202 1.00 96.75 90 ILE A CA 1
ATOM 673 C C . ILE A 1 90 ? -0.934 -8.019 13.174 1.00 96.75 90 ILE A C 1
ATOM 675 O O . ILE A 1 90 ? -1.195 -8.873 14.023 1.00 96.75 90 ILE A O 1
ATOM 679 N N . ARG A 1 91 ? 0.283 -7.475 13.069 1.00 95.50 91 ARG A N 1
ATOM 680 C CA . ARG A 1 91 ? 1.358 -7.796 14.015 1.00 95.50 91 ARG A CA 1
ATOM 681 C C . ARG A 1 91 ? 1.063 -7.256 15.417 1.00 95.50 91 ARG A C 1
ATOM 683 O O . ARG A 1 91 ? 0.581 -6.140 15.585 1.00 95.50 91 ARG A O 1
ATOM 690 N N . ASP A 1 92 ? 1.411 -8.033 16.429 1.00 95.56 92 ASP A N 1
ATOM 691 C CA . ASP A 1 92 ? 1.266 -7.702 17.850 1.00 95.56 92 ASP A CA 1
ATOM 692 C C . ASP A 1 92 ? 1.844 -6.327 18.237 1.00 95.56 92 ASP A C 1
ATOM 694 O O . ASP A 1 92 ? 1.173 -5.543 18.910 1.00 95.56 92 ASP A O 1
ATOM 698 N N . PHE A 1 93 ? 3.045 -5.986 17.761 1.00 94.81 93 PHE A N 1
ATOM 699 C CA . PHE A 1 93 ? 3.670 -4.696 18.070 1.00 94.81 93 PHE A CA 1
ATOM 700 C C . PHE A 1 93 ? 2.922 -3.499 17.457 1.00 94.81 93 PHE A C 1
ATOM 702 O O . PHE A 1 93 ? 2.947 -2.411 18.033 1.00 94.81 93 PHE A O 1
ATOM 709 N N . ILE A 1 94 ? 2.236 -3.693 16.319 1.00 96.50 94 ILE A N 1
ATOM 710 C CA . ILE A 1 94 ? 1.381 -2.667 15.704 1.00 96.50 94 ILE A CA 1
ATOM 711 C C . ILE A 1 94 ? 0.197 -2.391 16.627 1.00 96.50 94 ILE A C 1
ATOM 713 O O . ILE A 1 94 ? -0.103 -1.236 16.922 1.00 96.50 94 ILE A O 1
ATOM 717 N N . LEU A 1 95 ? -0.441 -3.451 17.131 1.00 96.00 95 LEU A N 1
ATOM 718 C CA . LEU A 1 95 ? -1.560 -3.324 18.059 1.00 96.00 95 LEU A CA 1
ATOM 719 C C . LEU A 1 95 ? -1.138 -2.634 19.365 1.00 96.00 95 LEU A C 1
ATOM 721 O O . LEU A 1 95 ? -1.836 -1.734 19.827 1.00 96.00 95 LEU A O 1
ATOM 725 N N . GLY A 1 96 ? 0.006 -3.028 19.936 1.00 94.88 96 GLY A N 1
ATOM 726 C CA . GLY A 1 96 ? 0.538 -2.429 21.163 1.00 94.88 96 GLY A CA 1
ATOM 727 C C . GLY A 1 96 ? 0.751 -0.920 21.030 1.00 94.88 96 GLY A C 1
ATOM 728 O O . GLY A 1 96 ? 0.173 -0.146 21.789 1.00 94.88 96 GLY A O 1
ATOM 729 N N . ALA A 1 97 ? 1.493 -0.493 20.004 1.00 96.06 97 ALA A N 1
ATOM 730 C CA . ALA A 1 97 ? 1.737 0.928 19.756 1.00 96.06 97 ALA A CA 1
ATOM 731 C C . ALA A 1 97 ? 0.450 1.698 19.401 1.00 96.06 97 ALA A C 1
ATOM 733 O O . ALA A 1 97 ? 0.290 2.857 19.783 1.00 96.06 97 ALA A O 1
ATOM 734 N N . ALA A 1 98 ? -0.499 1.071 18.699 1.00 96.12 98 ALA A N 1
ATOM 735 C CA . ALA A 1 98 ? -1.781 1.704 18.413 1.00 96.12 98 ALA A CA 1
ATOM 736 C C . ALA A 1 98 ? -2.598 1.955 19.692 1.00 96.12 98 ALA A C 1
ATOM 738 O O . ALA A 1 98 ? -3.177 3.032 19.832 1.00 96.12 98 ALA A O 1
ATOM 739 N N . PHE A 1 99 ? -2.610 1.021 20.650 1.00 96.56 99 PHE A N 1
ATOM 740 C CA . PHE A 1 99 ? -3.275 1.234 21.940 1.00 96.56 99 PHE A CA 1
ATOM 741 C C . PHE A 1 99 ? -2.652 2.369 22.755 1.00 96.56 99 PHE A C 1
ATOM 743 O O . PHE A 1 99 ? -3.395 3.150 23.355 1.00 96.56 99 PHE A O 1
ATOM 750 N N . ASP A 1 100 ? -1.325 2.502 22.731 1.00 95.50 100 ASP A N 1
ATOM 751 C CA . ASP A 1 100 ? -0.627 3.589 23.424 1.00 95.50 100 ASP A CA 1
ATOM 752 C C . ASP A 1 100 ? -0.977 4.968 22.837 1.00 95.50 100 ASP A C 1
ATOM 754 O O . ASP A 1 100 ? -1.087 5.954 23.571 1.00 95.50 100 ASP A O 1
ATOM 758 N N . GLY A 1 101 ? -1.191 5.045 21.518 1.00 93.69 101 GLY A N 1
ATOM 759 C CA . GLY A 1 101 ? -1.446 6.298 20.806 1.00 93.69 101 GLY A CA 1
ATOM 760 C C . GLY A 1 101 ? -2.913 6.713 20.679 1.00 93.69 101 GLY A C 1
ATOM 761 O O . GLY A 1 101 ? -3.209 7.908 20.657 1.00 93.69 101 GLY A O 1
ATOM 762 N N . ILE A 1 102 ? -3.851 5.768 20.568 1.00 94.00 102 ILE A N 1
ATOM 763 C CA . ILE A 1 102 ? -5.200 6.062 20.048 1.00 94.00 102 ILE A CA 1
ATOM 764 C C . ILE A 1 102 ? -6.015 7.027 20.921 1.00 94.00 102 ILE A C 1
ATOM 766 O O . ILE A 1 102 ? -6.787 7.829 20.397 1.00 94.00 102 ILE A O 1
ATOM 770 N N . ASN A 1 103 ? -5.801 7.002 22.238 1.00 92.94 103 ASN A N 1
ATOM 771 C CA . ASN A 1 103 ? -6.490 7.878 23.191 1.00 92.94 103 ASN A CA 1
ATOM 772 C C . ASN A 1 103 ? -5.814 9.248 23.371 1.00 92.94 103 ASN A C 1
ATOM 774 O O . ASN A 1 103 ? -6.342 10.095 24.091 1.00 92.94 103 ASN A O 1
ATOM 778 N N . LYS A 1 104 ? -4.657 9.474 22.739 1.00 94.44 104 LYS A N 1
ATOM 779 C CA . LYS A 1 104 ? -3.957 10.762 22.761 1.00 94.44 104 LYS A CA 1
ATOM 780 C C . LYS A 1 104 ? -4.480 11.670 21.639 1.00 94.44 104 LYS A C 1
ATOM 782 O O . LYS A 1 104 ? -4.818 11.152 20.560 1.00 94.44 104 LYS A O 1
ATOM 787 N N . PRO A 1 105 ? -4.502 13.002 21.845 1.00 92.94 105 PRO A N 1
ATOM 788 C CA . PRO A 1 105 ? -4.604 13.969 20.753 1.00 92.94 105 PRO A CA 1
ATOM 789 C C . PRO A 1 105 ? -3.583 13.655 19.655 1.00 92.94 105 PRO A C 1
ATOM 791 O O . PRO A 1 105 ? -2.497 13.156 19.949 1.00 92.94 105 PRO A O 1
ATOM 794 N N . PHE A 1 106 ? -3.930 13.903 18.393 1.00 90.31 106 PHE A N 1
ATOM 795 C CA . PHE A 1 106 ? -3.127 13.462 17.246 1.00 90.31 106 PHE A CA 1
ATOM 796 C C . PHE A 1 106 ? -1.684 13.991 17.307 1.00 90.31 106 PHE A C 1
ATOM 798 O O . PHE A 1 106 ? -0.724 13.241 17.154 1.00 90.31 106 PHE A O 1
ATOM 805 N N . GLU A 1 107 ? -1.554 15.267 17.639 1.00 89.50 107 GLU A N 1
ATOM 806 C CA . GLU A 1 107 ? -0.334 16.042 17.842 1.00 89.50 107 GLU A CA 1
ATOM 807 C C . GLU A 1 107 ? 0.534 15.582 19.027 1.00 89.50 107 GLU A C 1
ATOM 809 O O . GLU A 1 107 ? 1.722 15.895 19.067 1.00 89.50 107 GLU A O 1
ATOM 814 N N . GLU A 1 108 ? -0.024 14.823 19.975 1.00 93.44 108 GLU A N 1
ATOM 815 C CA . GLU A 1 108 ? 0.712 14.252 21.113 1.00 93.44 108 GLU A CA 1
ATOM 816 C C . GLU A 1 108 ? 1.225 12.829 20.838 1.00 93.44 108 GLU A C 1
ATOM 818 O O . GLU A 1 108 ? 1.998 12.280 21.629 1.00 93.44 108 GLU A O 1
ATOM 823 N N . ARG A 1 109 ? 0.803 12.210 19.729 1.00 94.75 109 ARG A N 1
ATOM 824 C CA . ARG A 1 109 ? 1.238 10.864 19.343 1.00 94.75 109 ARG A CA 1
ATOM 825 C C . ARG A 1 109 ? 2.648 10.904 18.775 1.00 94.75 109 ARG A C 1
ATOM 827 O O . ARG A 1 109 ? 2.977 11.762 17.958 1.00 94.75 109 ARG A O 1
ATOM 834 N N . THR A 1 110 ? 3.457 9.917 19.129 1.00 94.56 110 THR A N 1
ATOM 835 C CA . THR A 1 110 ? 4.757 9.691 18.487 1.00 94.56 110 THR A CA 1
ATOM 836 C C . THR A 1 110 ? 4.580 9.257 17.027 1.00 94.56 110 THR A C 1
ATOM 838 O O . THR A 1 110 ? 3.546 8.696 16.659 1.00 94.56 110 THR A O 1
ATOM 841 N N . THR A 1 111 ? 5.609 9.438 16.192 1.00 93.06 111 THR A N 1
ATOM 842 C CA . THR A 1 111 ? 5.614 8.947 14.801 1.00 93.06 111 THR A CA 1
ATOM 843 C C . THR A 1 111 ? 5.291 7.452 14.721 1.00 93.06 111 THR A C 1
ATOM 845 O O . THR A 1 111 ? 4.515 7.031 13.867 1.00 93.06 111 THR A O 1
ATOM 848 N N . GLN A 1 112 ? 5.837 6.646 15.638 1.00 93.19 112 GLN A N 1
ATOM 849 C CA . GLN A 1 112 ? 5.599 5.203 15.669 1.00 93.19 112 GLN A CA 1
ATOM 850 C C . GLN A 1 112 ? 4.133 4.869 15.966 1.00 93.19 112 GLN A C 1
ATOM 852 O O . GLN A 1 112 ? 3.558 4.015 15.295 1.00 93.19 112 GLN A O 1
ATOM 857 N N . GLU A 1 113 ? 3.521 5.542 16.942 1.00 95.19 113 GLU A N 1
ATOM 858 C CA . GLU A 1 113 ? 2.100 5.367 17.261 1.00 95.19 113 GLU A CA 1
ATOM 859 C C . GLU A 1 113 ? 1.227 5.725 16.055 1.00 95.19 113 GLU A C 1
ATOM 861 O O . GLU A 1 113 ? 0.368 4.941 15.662 1.00 95.19 113 GLU A O 1
ATOM 866 N N . GLN A 1 114 ? 1.484 6.868 15.413 1.00 94.75 114 GLN A N 1
ATOM 867 C CA . GLN A 1 114 ? 0.744 7.290 14.222 1.00 94.75 114 GLN A CA 1
ATOM 868 C C . GLN A 1 114 ? 0.897 6.298 13.062 1.00 94.75 114 GLN A C 1
ATOM 870 O O . GLN A 1 114 ? -0.102 5.929 12.450 1.00 94.75 114 GLN A O 1
ATOM 875 N N . LEU A 1 115 ? 2.116 5.807 12.803 1.00 93.38 115 LEU A N 1
ATOM 876 C CA . LEU A 1 115 ? 2.378 4.802 11.772 1.00 93.38 115 LEU A CA 1
ATOM 877 C C . LEU A 1 115 ? 1.644 3.485 12.061 1.00 93.38 115 LEU A C 1
ATOM 879 O O . LEU A 1 115 ? 1.078 2.881 11.155 1.00 93.38 115 LEU A O 1
ATOM 883 N N . CYS A 1 116 ? 1.616 3.037 13.316 1.00 95.62 116 CYS A N 1
ATOM 884 C CA . CYS A 1 116 ? 0.927 1.800 13.682 1.00 95.62 116 CYS A CA 1
ATOM 885 C C . CYS A 1 116 ? -0.597 1.932 13.554 1.00 95.62 116 CYS A C 1
ATOM 887 O O . CYS A 1 116 ? -1.249 1.015 13.056 1.00 95.62 116 CYS A O 1
ATOM 889 N N . ILE A 1 117 ? -1.171 3.081 13.927 1.00 96.50 117 ILE A N 1
ATOM 890 C CA . ILE A 1 117 ? -2.600 3.345 13.706 1.00 96.50 117 ILE A CA 1
ATOM 891 C C . ILE A 1 117 ? -2.886 3.447 12.193 1.00 96.50 117 ILE A C 1
ATOM 893 O O . ILE A 1 117 ? -3.861 2.863 11.718 1.00 96.50 117 ILE A O 1
ATOM 897 N N . TYR A 1 118 ? -2.009 4.097 11.416 1.00 95.75 118 TYR A N 1
ATOM 898 C CA . TYR A 1 118 ? -2.071 4.116 9.949 1.00 95.75 118 TYR A CA 1
ATOM 899 C C . TYR A 1 118 ? -2.108 2.710 9.351 1.00 95.75 118 TYR A C 1
ATOM 901 O O . TYR A 1 118 ? -2.978 2.448 8.529 1.00 95.75 118 TYR A O 1
ATOM 909 N N . VAL A 1 119 ? -1.233 1.794 9.779 1.00 96.12 119 VAL A N 1
ATOM 910 C CA . VAL A 1 119 ? -1.221 0.408 9.276 1.00 96.12 119 VAL A CA 1
ATOM 911 C C . VAL A 1 119 ? -2.581 -0.261 9.487 1.00 96.12 119 VAL A C 1
ATOM 913 O O . VAL A 1 119 ? -3.100 -0.894 8.572 1.00 96.12 119 VAL A O 1
ATOM 916 N N . ILE A 1 120 ? -3.212 -0.074 10.649 1.00 97.69 120 ILE A N 1
ATOM 917 C CA . ILE A 1 120 ? -4.552 -0.621 10.906 1.00 97.69 120 ILE A CA 1
ATOM 918 C C . ILE A 1 120 ? -5.583 -0.005 9.950 1.00 97.69 120 ILE A C 1
ATOM 920 O O . ILE A 1 120 ? -6.334 -0.734 9.302 1.00 97.69 120 ILE A O 1
ATOM 924 N N . TRP A 1 121 ? -5.609 1.325 9.818 1.00 97.81 121 TRP A N 1
ATOM 925 C CA . TRP A 1 121 ? -6.507 2.006 8.881 1.00 97.81 121 TRP A CA 1
ATOM 926 C C . TRP A 1 121 ? -6.270 1.584 7.426 1.00 97.81 121 TRP A C 1
ATOM 928 O O . TRP A 1 121 ? -7.229 1.443 6.667 1.00 97.81 121 TRP A O 1
ATOM 938 N N . HIS A 1 122 ? -5.021 1.348 7.032 1.00 97.62 122 HIS A N 1
ATOM 939 C CA . HIS A 1 122 ? -4.636 0.899 5.699 1.00 97.62 122 HIS A CA 1
ATOM 940 C C . HIS A 1 122 ? -5.228 -0.481 5.383 1.00 97.62 122 HIS A C 1
ATOM 942 O O . HIS A 1 122 ? -5.892 -0.652 4.361 1.00 97.62 122 HIS A O 1
ATOM 948 N N . GLU A 1 123 ? -5.098 -1.443 6.297 1.00 97.31 123 GLU A N 1
ATOM 949 C CA . GLU A 1 123 ? -5.687 -2.776 6.123 1.00 97.31 123 GLU A CA 1
ATOM 950 C C . GLU A 1 123 ? -7.226 -2.733 6.103 1.00 97.31 123 GLU A C 1
ATOM 952 O O . GLU A 1 123 ? -7.877 -3.334 5.246 1.00 97.31 123 GLU A O 1
ATOM 957 N N . VAL A 1 124 ? -7.851 -1.930 6.969 1.00 97.94 124 VAL A N 1
ATOM 958 C CA . VAL A 1 124 ? -9.312 -1.734 6.911 1.00 97.94 124 VAL A CA 1
ATOM 959 C C . VAL A 1 124 ? -9.739 -1.080 5.589 1.00 97.94 124 VAL A C 1
ATOM 961 O O . VAL A 1 124 ? -10.802 -1.399 5.049 1.00 97.94 124 VAL A O 1
ATOM 964 N N . SER A 1 125 ? -8.904 -0.210 5.022 1.00 97.69 125 SER A N 1
ATOM 965 C CA . SER A 1 125 ? -9.157 0.408 3.721 1.00 97.69 125 SER A CA 1
ATOM 966 C C . SER A 1 125 ? -9.082 -0.608 2.576 1.00 97.69 125 SER A C 1
ATOM 968 O O . SER A 1 125 ? -9.909 -0.543 1.669 1.00 97.69 125 SER A O 1
ATOM 970 N N . HIS A 1 126 ? -8.197 -1.610 2.642 1.00 95.56 126 HIS A N 1
ATOM 971 C CA . HIS A 1 126 ? -8.256 -2.757 1.727 1.00 95.56 126 HIS A CA 1
ATOM 972 C C . HIS A 1 126 ? -9.559 -3.555 1.872 1.00 95.56 126 HIS A C 1
ATOM 974 O O . HIS A 1 126 ? -10.110 -4.015 0.873 1.00 95.56 126 HIS A O 1
ATOM 980 N N . ALA A 1 127 ? -10.088 -3.717 3.088 1.00 95.50 127 ALA A N 1
ATOM 981 C CA . ALA A 1 127 ? -11.361 -4.413 3.286 1.00 95.50 127 ALA A CA 1
ATOM 982 C C . ALA A 1 127 ? -12.537 -3.640 2.664 1.00 95.50 127 ALA A C 1
ATOM 984 O O . ALA A 1 127 ? -13.392 -4.241 2.005 1.00 95.50 127 ALA A O 1
ATOM 985 N N . ARG A 1 128 ? -12.545 -2.307 2.807 1.00 95.81 128 ARG A N 1
ATOM 986 C CA . ARG A 1 128 ? -13.496 -1.421 2.116 1.00 95.81 128 ARG A CA 1
ATOM 987 C C . ARG A 1 128 ? -13.401 -1.597 0.606 1.00 95.81 128 ARG A C 1
ATOM 989 O O . ARG A 1 128 ? -14.411 -1.770 -0.073 1.00 95.81 128 ARG A O 1
ATOM 996 N N . ASP A 1 129 ? -12.179 -1.581 0.103 1.00 94.31 129 ASP A N 1
ATOM 997 C CA . ASP A 1 129 ? -11.892 -1.693 -1.312 1.00 94.31 129 ASP A CA 1
ATOM 998 C C . ASP A 1 129 ? -12.386 -3.021 -1.910 1.00 94.31 129 ASP A C 1
ATOM 1000 O O . ASP A 1 129 ? -13.126 -3.032 -2.895 1.00 94.31 129 ASP A O 1
ATOM 1004 N N . ASN A 1 130 ? -12.085 -4.142 -1.245 1.00 91.69 130 ASN A N 1
ATOM 1005 C CA . ASN A 1 130 ? -12.592 -5.466 -1.614 1.00 91.69 130 ASN A CA 1
ATOM 1006 C C . ASN A 1 130 ? -14.128 -5.495 -1.651 1.00 91.69 130 ASN A C 1
ATOM 1008 O O . ASN A 1 130 ? -14.720 -6.143 -2.517 1.00 91.69 130 ASN A O 1
ATOM 1012 N N . ARG A 1 131 ? -14.781 -4.793 -0.716 1.00 91.81 131 ARG A N 1
ATOM 1013 C CA . ARG A 1 131 ? -16.241 -4.739 -0.612 1.00 91.81 131 ARG A CA 1
ATOM 1014 C C . ARG A 1 131 ? -16.886 -3.954 -1.747 1.00 91.81 131 ARG A C 1
ATOM 1016 O O . ARG A 1 131 ? -17.908 -4.382 -2.281 1.00 91.81 131 ARG A O 1
ATOM 1023 N N . GLU A 1 132 ? -16.323 -2.808 -2.099 1.00 92.12 132 GLU A N 1
ATOM 1024 C CA . GLU A 1 132 ? -16.894 -1.903 -3.099 1.00 92.12 132 GLU A CA 1
ATOM 1025 C C . GLU A 1 132 ? -16.457 -2.251 -4.532 1.00 92.12 132 GLU A C 1
ATOM 1027 O O . GLU A 1 132 ? -17.162 -1.923 -5.491 1.00 92.12 132 GLU A O 1
ATOM 1032 N N . ARG A 1 133 ? -15.332 -2.962 -4.690 1.00 89.50 133 ARG A N 1
ATOM 1033 C CA . ARG A 1 133 ? -14.770 -3.393 -5.980 1.00 89.50 133 ARG A CA 1
ATOM 1034 C C . ARG A 1 133 ? -14.477 -4.911 -6.026 1.00 89.50 133 ARG A C 1
ATOM 1036 O O . ARG A 1 133 ? -13.360 -5.310 -6.355 1.00 89.50 133 ARG A O 1
ATOM 1043 N N . PRO A 1 134 ? -15.480 -5.789 -5.810 1.00 78.44 134 PRO A N 1
ATOM 1044 C CA . PRO A 1 134 ? -15.275 -7.237 -5.635 1.00 78.44 134 PRO A CA 1
ATOM 1045 C C . PRO A 1 134 ? -14.718 -7.971 -6.869 1.00 78.44 134 PRO A C 1
ATOM 1047 O O . PRO A 1 134 ? -14.158 -9.052 -6.739 1.00 78.44 134 PRO A O 1
ATOM 1050 N N . ASN A 1 135 ? -14.839 -7.390 -8.069 1.00 72.06 135 ASN A N 1
ATOM 1051 C CA . ASN A 1 135 ? -14.420 -8.012 -9.335 1.00 72.06 135 ASN A CA 1
ATOM 1052 C C . ASN A 1 135 ? -13.008 -7.598 -9.799 1.00 72.06 135 ASN A C 1
ATOM 1054 O O . ASN A 1 135 ? -12.690 -7.740 -10.986 1.00 72.06 135 ASN A O 1
ATOM 1058 N N . GLN A 1 136 ? -12.199 -6.995 -8.920 1.00 65.50 136 GLN A N 1
ATOM 1059 C CA . GLN A 1 136 ? -10.851 -6.539 -9.275 1.00 65.50 136 GLN A CA 1
ATOM 1060 C C . GLN A 1 136 ? -9.736 -7.550 -9.024 1.00 65.50 136 GLN A C 1
ATOM 1062 O O . GLN A 1 136 ? -8.721 -7.469 -9.703 1.00 65.50 136 GLN A O 1
ATOM 1067 N N . ARG A 1 137 ? -9.903 -8.507 -8.109 1.00 56.78 137 ARG A N 1
ATOM 1068 C CA . ARG A 1 137 ? -8.928 -9.593 -7.930 1.00 56.78 137 ARG A CA 1
ATOM 1069 C C . ARG A 1 137 ? -9.317 -10.760 -8.848 1.00 56.78 137 ARG A C 1
ATOM 1071 O O . ARG A 1 137 ? -10.498 -11.072 -8.938 1.00 56.78 137 ARG A O 1
ATOM 1078 N N . ASN A 1 138 ? -8.334 -11.368 -9.523 1.00 50.66 138 ASN A N 1
ATOM 1079 C CA . ASN A 1 138 ? -8.422 -12.544 -10.422 1.00 50.66 138 ASN A CA 1
ATOM 1080 C C . ASN A 1 138 ? -8.475 -12.304 -11.947 1.00 50.66 138 ASN A C 1
ATOM 1082 O O . ASN A 1 138 ? -8.756 -13.257 -12.678 1.00 50.66 138 ASN A O 1
ATOM 1086 N N . ARG A 1 139 ? -8.169 -11.116 -12.499 1.00 53.41 139 ARG A N 1
ATOM 1087 C CA . ARG A 1 139 ? -8.162 -10.997 -13.979 1.00 53.41 139 ARG A CA 1
ATOM 1088 C C . ARG A 1 139 ? -6.903 -11.537 -14.640 1.00 53.41 139 ARG A C 1
ATOM 1090 O O . ARG A 1 139 ? -6.960 -11.884 -15.820 1.00 53.41 139 ARG A O 1
ATOM 1097 N N . PHE A 1 140 ? -5.792 -11.640 -13.911 1.00 53.50 140 PHE A N 1
ATOM 1098 C CA . PHE A 1 140 ? -4.543 -12.122 -14.486 1.00 53.50 140 PHE A CA 1
ATOM 1099 C C . PHE A 1 140 ? -4.161 -13.498 -13.928 1.00 53.50 140 PHE A C 1
ATOM 1101 O O . PHE A 1 140 ? -3.864 -13.610 -12.735 1.00 53.50 140 PHE A O 1
ATOM 1108 N N . PRO A 1 141 ? -4.136 -14.555 -14.771 1.00 49.88 141 PRO A N 1
ATOM 1109 C CA . PRO A 1 141 ? -3.437 -15.785 -14.415 1.00 49.88 141 PRO A CA 1
ATOM 1110 C C . PRO A 1 141 ? -1.979 -15.406 -14.129 1.00 49.88 141 PRO A C 1
ATOM 1112 O O . PRO A 1 141 ? -1.503 -14.416 -14.681 1.00 49.88 141 PRO A O 1
ATOM 1115 N N . GLY A 1 142 ? -1.302 -16.128 -13.234 1.00 60.84 142 GLY A N 1
ATOM 1116 C CA . GLY A 1 142 ? 0.014 -15.745 -12.710 1.00 60.84 142 GLY A CA 1
ATOM 1117 C C . GLY A 1 142 ? 1.082 -15.368 -13.756 1.00 60.84 142 GLY A C 1
ATOM 1118 O O . GLY A 1 142 ? 0.883 -15.366 -14.966 1.00 60.84 142 GLY A O 1
ATOM 1119 N N . VAL A 1 143 ? 2.299 -15.082 -13.296 1.00 64.50 143 VAL A N 1
ATOM 1120 C CA . VAL A 1 143 ? 3.411 -14.570 -14.136 1.00 64.50 143 VAL A CA 1
ATOM 1121 C C . VAL A 1 143 ? 3.843 -15.478 -15.311 1.00 64.50 143 VAL A C 1
ATOM 1123 O O . VAL A 1 143 ? 4.718 -15.106 -16.099 1.00 64.50 143 VAL A O 1
ATOM 1126 N N . ALA A 1 144 ? 3.250 -16.668 -15.432 1.00 63.50 144 ALA A N 1
ATOM 1127 C CA . ALA A 1 144 ? 3.440 -17.611 -16.520 1.00 63.50 144 ALA A CA 1
ATOM 1128 C C . ALA A 1 144 ? 2.160 -17.780 -17.360 1.00 63.50 144 ALA A C 1
ATOM 1130 O O . ALA A 1 144 ? 1.042 -17.705 -16.854 1.00 63.50 144 ALA A O 1
ATOM 1131 N N . ASP A 1 145 ? 2.321 -18.039 -18.656 1.00 67.44 145 ASP A N 1
ATOM 1132 C CA . ASP A 1 145 ? 1.218 -18.438 -19.530 1.00 67.44 145 ASP A CA 1
ATOM 1133 C C . ASP A 1 145 ? 0.756 -19.891 -19.245 1.00 67.44 145 ASP A C 1
ATOM 1135 O O . ASP A 1 145 ? 1.400 -20.602 -18.468 1.00 67.44 145 ASP A O 1
ATOM 1139 N N . PRO A 1 146 ? -0.328 -20.385 -19.878 1.00 69.38 146 PRO A N 1
ATOM 1140 C CA . PRO A 1 146 ? -0.803 -21.761 -19.681 1.00 69.38 146 PRO A CA 1
ATOM 1141 C C . PRO A 1 146 ? 0.222 -22.861 -20.014 1.00 69.38 146 PRO A C 1
ATOM 1143 O O . PRO A 1 146 ? 0.037 -24.007 -19.620 1.00 69.38 146 PRO A O 1
ATOM 1146 N N . ASN A 1 147 ? 1.303 -22.523 -20.725 1.00 67.56 147 ASN A N 1
ATOM 1147 C CA . ASN A 1 147 ? 2.408 -23.423 -21.057 1.00 67.56 147 ASN A CA 1
ATOM 1148 C C . ASN A 1 147 ? 3.610 -23.256 -20.106 1.00 67.56 147 ASN A C 1
ATOM 1150 O O . ASN A 1 147 ? 4.683 -23.796 -20.374 1.00 67.56 147 ASN A O 1
ATOM 1154 N N . GLY A 1 148 ? 3.470 -22.485 -19.022 1.00 65.81 148 GLY A N 1
ATOM 1155 C CA . GLY A 1 148 ? 4.530 -22.234 -18.047 1.00 65.81 148 GLY A CA 1
ATOM 1156 C C . GLY A 1 148 ? 5.587 -21.219 -18.500 1.00 65.81 148 GLY A C 1
ATOM 1157 O O . GLY A 1 148 ? 6.635 -21.104 -17.859 1.00 65.81 148 GLY A O 1
ATOM 1158 N N . ARG A 1 149 ? 5.357 -20.477 -19.593 1.00 69.06 149 ARG A N 1
ATOM 1159 C CA . ARG A 1 149 ? 6.325 -19.505 -20.128 1.00 69.06 149 ARG A CA 1
ATOM 1160 C C . ARG A 1 149 ? 6.165 -18.156 -19.443 1.00 69.06 149 ARG A C 1
ATOM 1162 O O . ARG A 1 149 ? 5.056 -17.640 -19.346 1.00 69.06 149 ARG A O 1
ATOM 1169 N N . PHE A 1 150 ? 7.275 -17.564 -19.007 1.00 68.88 150 PHE A N 1
ATOM 1170 C CA . PHE A 1 150 ? 7.277 -16.245 -18.372 1.00 68.88 150 PHE A CA 1
ATOM 1171 C C . PHE A 1 150 ? 6.824 -15.146 -19.342 1.00 68.88 150 PHE A C 1
ATOM 1173 O O . PHE A 1 150 ? 7.285 -15.081 -20.489 1.00 68.88 150 PHE A O 1
ATOM 1180 N N . LYS A 1 151 ? 5.929 -14.282 -18.855 1.00 71.88 151 LYS A N 1
ATOM 1181 C CA . LYS A 1 151 ? 5.393 -13.136 -19.589 1.00 71.88 151 LYS A CA 1
ATOM 1182 C C . LYS A 1 151 ? 5.502 -11.876 -18.740 1.00 71.88 151 LYS A C 1
ATOM 1184 O O . LYS A 1 151 ? 4.792 -11.706 -17.751 1.00 71.88 151 LYS A O 1
ATOM 1189 N N . VAL A 1 152 ? 6.366 -10.965 -19.168 1.00 70.81 152 VAL A N 1
ATOM 1190 C CA . VAL A 1 152 ? 6.551 -9.641 -18.573 1.00 70.81 152 VAL A CA 1
ATOM 1191 C C . VAL A 1 152 ? 5.239 -8.860 -18.594 1.00 70.81 152 VAL A C 1
ATOM 1193 O O . VAL A 1 152 ? 4.919 -8.188 -17.618 1.00 70.81 152 VAL A O 1
ATOM 1196 N N . ARG A 1 153 ? 4.412 -9.004 -19.639 1.00 70.25 153 ARG A N 1
ATOM 1197 C CA . ARG A 1 153 ? 3.071 -8.390 -19.654 1.00 70.25 153 ARG A CA 1
ATOM 1198 C C . ARG A 1 153 ? 2.130 -8.935 -18.578 1.00 70.25 153 ARG A C 1
ATOM 1200 O O . ARG A 1 153 ? 1.328 -8.172 -18.048 1.00 70.25 153 ARG A O 1
ATOM 1207 N N . HIS A 1 154 ? 2.225 -10.220 -18.230 1.00 75.12 154 HIS A N 1
ATOM 1208 C CA . HIS A 1 154 ? 1.421 -10.784 -17.138 1.00 75.12 154 HIS A CA 1
ATOM 1209 C C . HIS A 1 154 ? 1.881 -10.221 -15.791 1.00 75.12 154 HIS A C 1
ATOM 1211 O O . HIS A 1 154 ? 1.05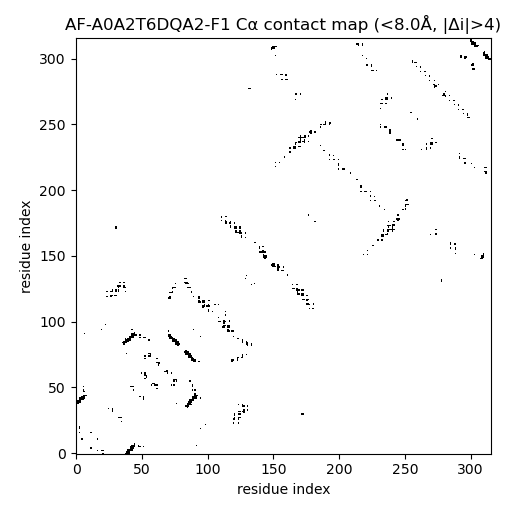1 -9.825 -14.978 1.00 75.12 154 HIS A O 1
ATOM 1217 N N . LEU A 1 155 ? 3.200 -10.098 -15.593 1.00 75.06 155 LEU A N 1
ATOM 1218 C CA . LEU A 1 155 ? 3.775 -9.416 -14.431 1.00 75.06 155 LEU A CA 1
ATOM 1219 C C . LEU A 1 155 ? 3.306 -7.953 -14.348 1.00 75.06 155 LEU A C 1
ATOM 1221 O O . LEU A 1 155 ? 2.930 -7.476 -13.282 1.00 75.06 155 LEU A O 1
ATOM 1225 N N . ALA A 1 156 ? 3.272 -7.259 -15.485 1.00 76.50 156 ALA A N 1
ATOM 1226 C CA . ALA A 1 156 ? 2.820 -5.879 -15.588 1.00 76.50 156 ALA A CA 1
ATOM 1227 C C . ALA A 1 156 ? 1.319 -5.712 -15.274 1.00 76.50 156 ALA A C 1
ATOM 1229 O O . ALA A 1 156 ? 0.929 -4.750 -14.619 1.00 76.50 156 ALA A O 1
ATOM 1230 N N . GLY A 1 157 ? 0.468 -6.647 -15.713 1.00 78.56 157 GLY A N 1
ATOM 1231 C CA . GLY A 1 157 ? -0.951 -6.693 -15.335 1.00 78.56 157 GLY A CA 1
ATOM 1232 C C . GLY A 1 157 ? -1.144 -6.938 -13.840 1.00 78.56 157 GLY A C 1
ATOM 1233 O O . GLY A 1 157 ? -1.881 -6.202 -13.191 1.00 78.56 157 GLY A O 1
ATOM 1234 N N . HIS A 1 158 ? -0.406 -7.903 -13.287 1.00 81.00 158 HIS A N 1
ATOM 1235 C CA . HIS A 1 158 ? -0.437 -8.229 -11.863 1.00 81.00 158 HIS A CA 1
ATOM 1236 C C . HIS A 1 158 ? -0.073 -7.026 -10.977 1.00 81.00 158 HIS A C 1
ATOM 1238 O O . HIS A 1 158 ? -0.823 -6.676 -10.067 1.00 81.00 158 HIS A O 1
ATOM 1244 N N . TYR A 1 159 ? 1.034 -6.339 -11.274 1.00 84.44 159 TYR A N 1
ATOM 1245 C CA . TYR A 1 159 ? 1.443 -5.169 -10.495 1.00 84.44 159 TYR A CA 1
ATOM 1246 C C . TYR A 1 159 ? 0.499 -3.972 -10.649 1.00 84.44 159 TYR A C 1
ATOM 1248 O O . TYR A 1 159 ? 0.271 -3.261 -9.673 1.00 84.44 159 TYR A O 1
ATOM 1256 N N . ALA A 1 160 ? -0.095 -3.760 -11.826 1.00 84.75 160 ALA A N 1
ATOM 1257 C CA . ALA A 1 160 ? -1.079 -2.696 -12.014 1.00 84.75 160 ALA A CA 1
ATOM 1258 C C . ALA A 1 160 ? -2.341 -2.902 -11.150 1.00 84.75 160 ALA A C 1
ATOM 1260 O O . ALA A 1 160 ? -2.868 -1.934 -10.601 1.00 84.75 160 ALA A O 1
ATOM 1261 N N . GLU A 1 161 ? -2.810 -4.144 -10.988 1.00 82.69 161 GLU A N 1
ATOM 1262 C CA . GLU A 1 161 ? -3.930 -4.458 -10.086 1.00 82.69 161 GLU A CA 1
ATOM 1263 C C . GLU A 1 161 ? -3.556 -4.291 -8.613 1.00 82.69 161 GLU A C 1
ATOM 1265 O O . GLU A 1 161 ? -4.335 -3.740 -7.836 1.00 82.69 161 GLU A O 1
ATOM 1270 N N . MET A 1 162 ? -2.348 -4.705 -8.227 1.00 87.00 162 MET A N 1
ATOM 1271 C CA . MET A 1 162 ? -1.846 -4.456 -6.876 1.00 87.00 162 MET A CA 1
ATOM 1272 C C . MET A 1 162 ? -1.776 -2.954 -6.571 1.00 87.00 162 MET A C 1
ATOM 1274 O O . MET A 1 162 ? -2.245 -2.531 -5.518 1.00 87.00 162 MET A O 1
ATOM 1278 N N . ILE A 1 163 ? -1.268 -2.137 -7.502 1.00 92.00 163 ILE A N 1
ATOM 1279 C CA . ILE A 1 163 ? -1.241 -0.673 -7.358 1.00 92.00 163 ILE A CA 1
ATOM 1280 C C . ILE A 1 163 ? -2.646 -0.128 -7.114 1.00 92.00 163 ILE A C 1
ATOM 1282 O O . ILE A 1 163 ? -2.805 0.727 -6.252 1.00 92.00 163 ILE A O 1
ATOM 1286 N N . LEU A 1 164 ? -3.668 -0.629 -7.817 1.00 90.94 164 LEU A N 1
ATOM 1287 C CA . LEU A 1 164 ? -5.046 -0.202 -7.571 1.00 90.94 164 LEU A CA 1
ATOM 1288 C C . LEU A 1 164 ? -5.474 -0.453 -6.125 1.00 90.94 164 LEU A C 1
ATOM 1290 O O . LEU A 1 164 ? -6.022 0.451 -5.509 1.00 90.94 164 LEU A O 1
ATOM 1294 N N . GLY A 1 165 ? -5.227 -1.642 -5.575 1.00 91.19 165 GLY A N 1
ATOM 1295 C CA . GLY A 1 165 ? -5.557 -1.919 -4.172 1.00 91.19 165 GLY A CA 1
ATOM 1296 C C . GLY A 1 165 ? -4.819 -0.993 -3.197 1.00 91.19 165 GLY A C 1
ATOM 1297 O O . GLY A 1 165 ? -5.421 -0.471 -2.260 1.00 91.19 165 GLY A O 1
ATOM 1298 N N . GLU A 1 166 ? -3.531 -0.751 -3.441 1.00 94.38 166 GLU A N 1
ATOM 1299 C CA . GLU A 1 166 ? -2.678 0.078 -2.581 1.00 94.38 166 GLU A CA 1
ATOM 1300 C C . GLU A 1 166 ? -3.038 1.568 -2.630 1.00 94.38 166 GLU A C 1
ATOM 1302 O O . GLU A 1 166 ? -3.064 2.213 -1.584 1.00 94.38 166 GLU A O 1
ATOM 1307 N N . ILE A 1 167 ? -3.346 2.137 -3.805 1.00 95.94 167 ILE A N 1
ATOM 1308 C CA . ILE A 1 167 ? -3.669 3.572 -3.891 1.00 95.94 167 ILE A CA 1
ATOM 1309 C C . ILE A 1 167 ? -4.942 3.905 -3.117 1.00 95.94 167 ILE A C 1
ATOM 1311 O O . ILE A 1 167 ? -4.989 4.935 -2.456 1.00 95.94 167 ILE A O 1
ATOM 1315 N N . PHE A 1 168 ? -5.964 3.046 -3.141 1.00 96.06 168 PHE A N 1
ATOM 1316 C CA . PHE A 1 168 ? -7.184 3.304 -2.373 1.00 96.06 168 PHE A CA 1
ATOM 1317 C C . PHE A 1 168 ? -6.956 3.089 -0.885 1.00 96.06 168 PHE A C 1
ATOM 1319 O O . PHE A 1 168 ? -7.433 3.890 -0.081 1.00 96.06 168 PHE A O 1
ATOM 1326 N N . ALA A 1 169 ? -6.169 2.075 -0.516 1.00 96.69 169 ALA A N 1
ATOM 1327 C CA . ALA A 1 169 ? -5.795 1.870 0.872 1.00 96.69 169 ALA A CA 1
ATOM 1328 C C . ALA A 1 169 ? -5.041 3.074 1.448 1.00 96.69 169 ALA A C 1
ATOM 1330 O O . ALA A 1 169 ? -5.444 3.595 2.487 1.00 96.69 169 ALA A O 1
ATOM 1331 N N . CYS A 1 170 ? -4.021 3.583 0.749 1.00 97.00 170 CYS A N 1
ATOM 1332 C CA . CYS A 1 170 ? -3.289 4.793 1.133 1.00 97.00 170 CYS A CA 1
ATOM 1333 C C . CYS A 1 170 ? -4.174 6.044 1.140 1.00 97.00 170 CYS A C 1
ATOM 1335 O O . CYS A 1 170 ? -4.084 6.839 2.069 1.00 97.00 170 CYS A O 1
ATOM 1337 N N . TYR A 1 171 ? -5.052 6.210 0.148 1.00 97.56 171 TYR A N 1
ATOM 1338 C CA . TYR A 1 171 ? -5.955 7.359 0.064 1.00 97.56 171 TYR A CA 1
ATOM 1339 C C . TYR A 1 171 ? -6.918 7.430 1.257 1.00 97.56 171 TYR A C 1
ATOM 1341 O O . TYR A 1 171 ? -7.020 8.471 1.903 1.00 97.56 171 TYR A O 1
ATOM 1349 N N . PHE A 1 172 ? -7.600 6.330 1.591 1.00 97.62 172 PHE A N 1
ATOM 1350 C CA . PHE A 1 172 ? -8.583 6.320 2.681 1.00 97.62 172 PHE A CA 1
ATOM 1351 C C . PHE A 1 172 ? -7.954 6.359 4.074 1.00 97.62 172 PHE A C 1
ATOM 1353 O O . PHE A 1 172 ? -8.589 6.842 5.008 1.00 97.62 172 PHE A O 1
ATOM 1360 N N . SER A 1 173 ? -6.713 5.892 4.214 1.00 96.94 173 SER A N 1
ATOM 1361 C CA . SER A 1 173 ? -5.969 5.942 5.476 1.00 96.94 173 SER A CA 1
ATOM 1362 C C . SER A 1 173 ? -5.081 7.184 5.615 1.00 96.94 173 SER A C 1
ATOM 1364 O O . SER A 1 173 ? -4.414 7.345 6.632 1.00 96.94 173 SER A O 1
ATOM 1366 N N . ALA A 1 174 ? -5.070 8.098 4.640 1.00 95.00 174 ALA A N 1
ATOM 1367 C CA . ALA A 1 174 ? -4.151 9.237 4.615 1.00 95.00 174 ALA A CA 1
ATOM 1368 C C . ALA A 1 174 ? -4.307 10.208 5.799 1.00 95.00 174 ALA A C 1
ATOM 1370 O O . ALA A 1 174 ? -3.337 10.850 6.202 1.00 95.00 174 ALA A O 1
ATOM 1371 N N . THR A 1 175 ? -5.500 10.317 6.387 1.00 91.56 175 THR A N 1
ATOM 1372 C CA . THR A 1 175 ? -5.765 11.175 7.560 1.00 91.56 175 THR A CA 1
ATOM 1373 C C . THR A 1 175 ? -5.036 10.706 8.821 1.00 91.56 175 THR A C 1
ATOM 1375 O O . THR A 1 175 ? -4.896 11.459 9.779 1.00 91.56 175 THR A O 1
ATOM 1378 N N . ALA A 1 176 ? -4.524 9.478 8.806 1.00 91.19 176 ALA A N 1
ATOM 1379 C CA . ALA A 1 176 ? -3.658 8.928 9.832 1.00 91.19 176 ALA A CA 1
ATOM 1380 C C . ALA A 1 176 ? -2.233 9.481 9.830 1.00 91.19 176 ALA A C 1
ATOM 1382 O O . ALA A 1 176 ? -1.516 9.346 10.821 1.00 91.19 176 ALA A O 1
ATOM 1383 N N . HIS A 1 177 ? -1.795 9.998 8.682 1.00 88.56 177 HIS A N 1
ATOM 1384 C CA . HIS A 1 177 ? -0.429 10.445 8.468 1.00 88.56 177 HIS A CA 1
ATOM 1385 C C . HIS A 1 177 ? -0.275 11.887 8.927 1.00 88.56 177 HIS A C 1
ATOM 1387 O O . HIS A 1 177 ? -0.949 12.780 8.416 1.00 88.56 177 HIS A O 1
ATOM 1393 N N . SER A 1 178 ? 0.669 12.138 9.833 1.00 91.56 178 SER A N 1
ATOM 1394 C CA . SER A 1 178 ? 1.177 13.495 10.025 1.00 91.56 178 SER A CA 1
ATOM 1395 C C . SER A 1 178 ? 2.239 13.825 8.986 1.00 91.56 178 SER A C 1
ATOM 1397 O O . SER A 1 178 ? 2.796 12.943 8.326 1.00 91.56 178 SER A O 1
ATOM 1399 N N . GLN A 1 179 ? 2.584 15.109 8.920 1.00 92.50 179 GLN A N 1
ATOM 1400 C CA . GLN A 1 179 ? 3.714 15.589 8.136 1.00 92.50 179 GLN A CA 1
ATOM 1401 C C . GLN A 1 179 ? 5.034 14.889 8.516 1.00 92.50 179 GLN A C 1
ATOM 1403 O O . GLN A 1 179 ? 5.823 14.590 7.629 1.00 92.50 179 GLN A O 1
ATOM 1408 N N . ALA A 1 180 ? 5.256 14.563 9.795 1.00 91.19 180 ALA A N 1
ATOM 1409 C CA . ALA A 1 180 ? 6.479 13.882 10.231 1.00 91.19 180 ALA A CA 1
ATOM 1410 C C . ALA A 1 180 ? 6.546 12.430 9.720 1.00 91.19 180 ALA A C 1
ATOM 1412 O O . ALA A 1 180 ? 7.549 12.022 9.147 1.00 91.19 180 ALA A O 1
ATOM 1413 N N . VAL A 1 181 ? 5.453 11.664 9.853 1.00 91.50 181 VAL A N 1
ATOM 1414 C CA . VAL A 1 181 ? 5.379 10.289 9.313 1.00 91.50 181 VAL A CA 1
ATOM 1415 C C . VAL A 1 181 ? 5.511 10.306 7.787 1.00 91.50 181 VAL A C 1
ATOM 1417 O O . VAL A 1 181 ? 6.124 9.424 7.194 1.00 91.50 181 VAL A O 1
ATOM 1420 N N . TRP A 1 182 ? 4.921 11.310 7.138 1.00 92.00 182 TRP A N 1
ATOM 1421 C CA . TRP A 1 182 ? 5.036 11.519 5.700 1.00 92.00 182 TRP A CA 1
ATOM 1422 C C . TRP A 1 182 ? 6.481 11.767 5.250 1.00 92.00 182 TRP A C 1
ATOM 1424 O O . TRP A 1 182 ? 6.934 11.131 4.303 1.00 92.00 182 TRP A O 1
ATOM 1434 N N . GLU A 1 183 ? 7.223 12.634 5.936 1.00 90.81 183 GLU A N 1
ATOM 1435 C CA . GLU A 1 183 ? 8.636 12.900 5.636 1.00 90.81 183 GLU A CA 1
ATOM 1436 C C . GLU A 1 183 ? 9.506 11.646 5.801 1.00 90.81 183 GLU A C 1
ATOM 1438 O O . GLU A 1 183 ? 10.287 11.327 4.900 1.00 90.81 183 GLU A O 1
ATOM 1443 N N . ASP A 1 184 ? 9.304 10.884 6.880 1.00 89.50 184 ASP A N 1
ATOM 1444 C CA . ASP A 1 184 ? 10.008 9.617 7.116 1.00 89.50 184 ASP A CA 1
ATOM 1445 C C . ASP A 1 184 ? 9.698 8.577 6.023 1.00 89.50 184 ASP A C 1
ATOM 1447 O O . ASP A 1 184 ? 10.592 7.867 5.547 1.00 89.50 184 ASP A O 1
ATOM 1451 N N . GLN A 1 185 ? 8.438 8.503 5.579 1.00 89.12 185 GLN A N 1
ATOM 1452 C CA . GLN A 1 185 ? 8.017 7.632 4.481 1.00 89.12 185 GLN A CA 1
ATOM 1453 C C . GLN A 1 185 ? 8.697 8.032 3.164 1.00 89.12 185 GLN A C 1
ATOM 1455 O O . GLN A 1 185 ? 9.255 7.171 2.487 1.00 89.12 185 GLN A O 1
ATOM 1460 N N . LEU A 1 186 ? 8.713 9.325 2.819 1.00 89.94 186 LEU A N 1
ATOM 1461 C CA . LEU A 1 186 ? 9.375 9.820 1.607 1.00 89.94 186 LEU A CA 1
ATOM 1462 C C . LEU A 1 186 ? 10.880 9.513 1.607 1.00 89.94 186 LEU A C 1
ATOM 1464 O O . LEU A 1 186 ? 11.435 9.133 0.572 1.00 89.94 186 LEU A O 1
ATOM 1468 N N . GLU A 1 187 ? 11.549 9.653 2.756 1.00 89.69 187 GLU A N 1
ATOM 1469 C CA . GLU A 1 187 ? 12.962 9.295 2.899 1.00 89.69 187 GLU A CA 1
ATOM 1470 C C . GLU A 1 187 ? 13.182 7.785 2.718 1.00 89.69 187 GLU A C 1
ATOM 1472 O O . GLU A 1 187 ? 14.101 7.366 2.005 1.00 89.69 187 GLU A O 1
ATOM 1477 N N . SER A 1 188 ? 12.332 6.961 3.335 1.00 88.88 188 SER A N 1
ATOM 1478 C CA . SER A 1 188 ? 12.371 5.501 3.201 1.00 88.88 188 SER A CA 1
ATOM 1479 C C . SER A 1 188 ? 12.170 5.058 1.746 1.00 88.88 188 SER A C 1
ATOM 1481 O O . SER A 1 188 ? 12.958 4.271 1.215 1.00 88.88 188 SER A O 1
ATOM 1483 N N . ASP A 1 189 ? 11.179 5.631 1.064 1.00 89.94 189 ASP A N 1
ATOM 1484 C CA . ASP A 1 189 ? 10.845 5.316 -0.325 1.00 89.94 189 ASP A CA 1
ATOM 1485 C C . ASP A 1 189 ? 11.948 5.740 -1.294 1.00 89.94 189 ASP A C 1
ATOM 1487 O O . ASP A 1 189 ? 12.298 4.985 -2.206 1.00 89.94 189 ASP A O 1
ATOM 1491 N N . ASN A 1 190 ? 12.557 6.910 -1.073 1.00 89.31 190 ASN A N 1
ATOM 1492 C CA . ASN A 1 190 ? 13.719 7.359 -1.837 1.00 89.31 190 ASN A CA 1
ATOM 1493 C C . ASN A 1 190 ? 14.890 6.370 -1.709 1.00 89.31 190 ASN A C 1
ATOM 1495 O O . ASN A 1 190 ? 15.476 5.976 -2.722 1.00 89.31 190 ASN A O 1
ATOM 1499 N N . LYS A 1 191 ? 15.203 5.928 -0.482 1.00 89.56 191 LYS A N 1
ATOM 1500 C CA . LYS A 1 191 ? 16.265 4.940 -0.227 1.00 89.56 191 LYS A CA 1
ATOM 1501 C C . LYS A 1 191 ? 15.955 3.594 -0.873 1.00 89.56 191 LYS A C 1
ATOM 1503 O O . LYS A 1 191 ? 16.851 2.984 -1.455 1.00 89.56 191 LYS A O 1
ATOM 1508 N N . LEU A 1 192 ? 14.704 3.139 -0.796 1.00 88.81 192 LEU A N 1
ATOM 1509 C CA . LEU A 1 192 ? 14.265 1.891 -1.412 1.00 88.81 192 LEU A CA 1
ATOM 1510 C C . LEU A 1 192 ? 14.422 1.946 -2.934 1.00 88.81 192 LEU A C 1
ATOM 1512 O O . LEU A 1 192 ? 15.076 1.078 -3.502 1.00 88.81 192 LEU A O 1
ATOM 1516 N N . ILE A 1 193 ? 13.896 2.987 -3.586 1.00 89.19 193 ILE A N 1
ATOM 1517 C CA . ILE A 1 193 ? 14.039 3.181 -5.035 1.00 89.19 193 ILE A CA 1
ATOM 1518 C C . ILE A 1 193 ? 15.517 3.194 -5.437 1.00 89.19 193 ILE A C 1
ATOM 1520 O O . ILE A 1 193 ? 15.905 2.494 -6.372 1.00 89.19 193 ILE A O 1
ATOM 1524 N N . ALA A 1 194 ? 16.349 3.965 -4.730 1.00 88.00 194 ALA A N 1
ATOM 1525 C CA . ALA A 1 194 ? 17.777 4.044 -5.016 1.00 88.00 194 ALA A CA 1
ATOM 1526 C C . ALA A 1 194 ? 18.452 2.667 -4.921 1.00 88.00 194 ALA A C 1
ATOM 1528 O O . ALA A 1 194 ? 19.175 2.284 -5.841 1.00 88.00 194 ALA A O 1
ATOM 1529 N N . ARG A 1 195 ? 18.156 1.907 -3.859 1.00 88.31 195 ARG A N 1
ATOM 1530 C CA . ARG A 1 195 ? 18.695 0.561 -3.643 1.00 88.31 195 ARG A CA 1
ATOM 1531 C C . ARG A 1 195 ? 18.294 -0.406 -4.754 1.00 88.31 195 ARG A C 1
ATOM 1533 O O . ARG A 1 195 ? 19.170 -1.043 -5.325 1.00 88.31 195 ARG A O 1
ATOM 1540 N N . GLU A 1 196 ? 17.008 -0.506 -5.090 1.00 87.56 196 GLU A N 1
ATOM 1541 C CA . GLU A 1 196 ? 16.536 -1.449 -6.121 1.00 87.56 196 GLU A CA 1
ATOM 1542 C C . GLU A 1 196 ? 17.153 -1.140 -7.499 1.00 87.56 196 GLU A C 1
ATOM 1544 O O . GLU A 1 196 ? 17.517 -2.040 -8.255 1.00 87.56 196 GLU A O 1
ATOM 1549 N N . LEU A 1 197 ? 17.333 0.144 -7.824 1.00 84.94 197 LEU A N 1
ATOM 1550 C CA . LEU A 1 197 ? 17.971 0.560 -9.073 1.00 84.94 197 LEU A CA 1
ATOM 1551 C C . LEU A 1 197 ? 19.488 0.334 -9.075 1.00 84.94 197 LEU A C 1
ATOM 1553 O O . LEU A 1 197 ? 20.057 0.050 -10.131 1.00 84.94 197 LEU A O 1
ATOM 1557 N N . GLU A 1 198 ? 20.158 0.485 -7.933 1.00 85.06 198 GLU A N 1
ATOM 1558 C CA . GLU A 1 198 ? 21.582 0.173 -7.785 1.00 85.06 198 GLU A CA 1
ATOM 1559 C C . GLU A 1 198 ? 21.832 -1.334 -7.889 1.00 85.06 198 GLU A C 1
ATOM 1561 O O . GLU A 1 198 ? 22.721 -1.754 -8.630 1.00 85.06 198 GLU A O 1
ATOM 1566 N N . GLU A 1 199 ? 21.003 -2.147 -7.233 1.00 84.12 199 GLU A N 1
ATOM 1567 C CA . GLU A 1 199 ? 21.037 -3.605 -7.344 1.00 84.12 199 GLU A CA 1
ATOM 1568 C C . GLU A 1 199 ? 20.812 -4.055 -8.789 1.00 84.12 199 GLU A C 1
ATOM 1570 O O . GLU A 1 199 ? 21.587 -4.862 -9.302 1.00 84.12 199 GLU A O 1
ATOM 1575 N N . LEU A 1 200 ? 19.835 -3.464 -9.491 1.00 82.88 200 LEU A N 1
ATOM 1576 C CA . LEU A 1 200 ? 19.632 -3.725 -10.914 1.00 82.88 200 LEU A CA 1
ATOM 1577 C C . LEU A 1 200 ? 20.879 -3.381 -11.739 1.00 82.88 200 LEU A C 1
ATOM 1579 O O . LEU A 1 200 ? 21.271 -4.163 -12.599 1.00 82.88 200 LEU A O 1
ATOM 1583 N N . ARG A 1 201 ? 21.529 -2.235 -11.488 1.00 80.62 201 ARG A N 1
ATOM 1584 C C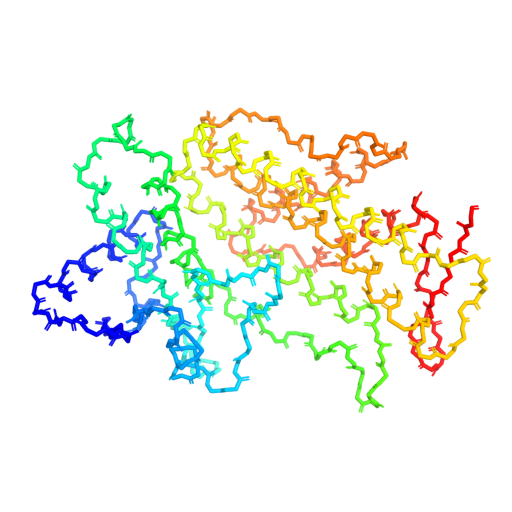A . ARG A 1 201 ? 22.767 -1.850 -12.194 1.00 80.62 201 ARG A CA 1
ATOM 1585 C C . ARG A 1 201 ? 23.910 -2.822 -11.916 1.00 80.62 201 ARG A C 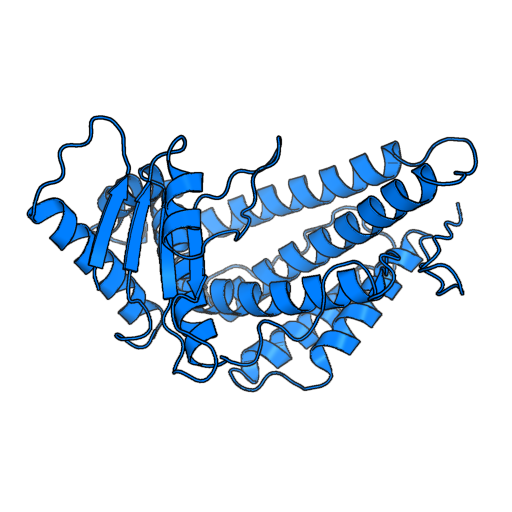1
ATOM 1587 O O . ARG A 1 201 ? 24.643 -3.159 -12.842 1.00 80.62 201 ARG A O 1
ATOM 1594 N N . ALA A 1 202 ? 24.062 -3.263 -10.670 1.00 80.25 202 ALA A N 1
ATOM 1595 C CA . ALA A 1 202 ? 25.081 -4.229 -10.270 1.00 80.25 202 ALA A CA 1
ATOM 1596 C C . ALA A 1 202 ? 24.827 -5.622 -10.868 1.00 80.25 202 ALA A C 1
ATOM 1598 O O . ALA A 1 202 ? 25.777 -6.340 -11.183 1.00 80.25 202 ALA A O 1
ATOM 1599 N N . ALA A 1 203 ? 23.557 -5.981 -11.070 1.00 73.19 203 ALA A N 1
ATOM 1600 C CA . ALA A 1 203 ? 23.140 -7.229 -11.694 1.00 73.19 203 ALA A CA 1
ATOM 1601 C C . ALA A 1 203 ? 23.348 -7.263 -13.219 1.00 73.19 203 ALA A C 1
ATOM 1603 O O . ALA A 1 203 ? 23.163 -8.320 -13.813 1.00 73.19 203 ALA A O 1
ATOM 1604 N N . ILE A 1 204 ? 23.748 -6.158 -13.868 1.00 69.19 204 ILE A N 1
ATOM 1605 C CA . ILE A 1 204 ? 24.121 -6.134 -15.293 1.00 69.19 204 ILE A CA 1
ATOM 1606 C C . ILE A 1 204 ? 25.595 -6.581 -15.429 1.00 69.19 204 ILE A C 1
ATOM 1608 O O . ILE A 1 204 ? 26.504 -5.793 -15.156 1.00 69.19 204 ILE A O 1
ATOM 1612 N N . PRO A 1 205 ? 25.894 -7.815 -15.878 1.00 59.56 205 PRO A N 1
ATOM 1613 C CA . PRO A 1 205 ? 27.251 -8.290 -16.068 1.00 59.56 205 PRO A CA 1
ATOM 1614 C C . PRO A 1 205 ? 27.911 -7.642 -17.292 1.00 59.56 205 PRO A C 1
ATOM 1616 O O . PRO A 1 205 ? 27.281 -7.091 -18.198 1.00 59.56 205 PRO A O 1
ATOM 1619 N N . ALA A 1 206 ? 29.237 -7.767 -17.356 1.00 53.53 206 ALA A N 1
ATOM 1620 C CA . ALA A 1 206 ? 30.034 -7.257 -18.470 1.00 53.53 206 ALA A CA 1
ATOM 1621 C C . ALA A 1 206 ? 29.790 -7.995 -19.810 1.00 53.53 206 ALA A C 1
ATOM 1623 O O . ALA A 1 206 ? 30.148 -7.449 -20.859 1.00 53.53 206 ALA A O 1
ATOM 1624 N N . ALA A 1 207 ? 29.185 -9.191 -19.789 1.00 45.72 207 ALA A N 1
ATOM 1625 C CA . ALA A 1 207 ? 28.959 -10.085 -20.932 1.00 45.72 207 ALA A CA 1
ATOM 1626 C C . ALA A 1 207 ? 27.453 -10.354 -21.177 1.00 45.72 207 ALA A C 1
ATOM 1628 O O . ALA A 1 207 ? 26.664 -10.221 -20.247 1.00 45.72 207 ALA A O 1
ATOM 1629 N N . PRO A 1 208 ? 27.026 -10.723 -22.403 1.00 57.91 208 PRO A N 1
ATOM 1630 C CA . PRO A 1 208 ? 25.620 -10.995 -22.709 1.00 57.91 208 PRO A CA 1
ATOM 1631 C C . PRO A 1 208 ? 25.093 -12.265 -22.032 1.00 57.91 208 PRO A C 1
ATOM 1633 O O . PRO A 1 208 ? 25.721 -13.319 -22.115 1.00 57.91 208 PRO A O 1
ATOM 1636 N N . PHE A 1 209 ? 23.915 -12.159 -21.414 1.00 57.03 209 PHE A N 1
ATOM 1637 C CA . PHE A 1 209 ? 23.209 -13.275 -20.781 1.00 57.03 209 PHE A CA 1
ATOM 1638 C C . PHE A 1 209 ? 22.830 -14.378 -21.779 1.00 57.03 209 PHE A C 1
ATOM 1640 O O . PHE A 1 209 ? 22.459 -14.094 -22.922 1.00 57.03 209 PHE A O 1
ATOM 1647 N N . GLN A 1 210 ? 22.830 -15.634 -21.323 1.00 52.88 210 GLN A N 1
ATOM 1648 C CA . GLN A 1 210 ? 22.268 -16.770 -22.061 1.00 52.88 210 GLN A CA 1
ATOM 1649 C C . GLN A 1 210 ? 21.329 -17.598 -21.169 1.00 52.88 210 GLN A C 1
ATOM 1651 O O . GLN A 1 210 ? 21.568 -17.783 -19.980 1.00 52.88 210 GLN A O 1
ATOM 1656 N N . GLY A 1 211 ? 20.247 -18.129 -21.744 1.00 60.31 211 GLY A N 1
ATOM 1657 C CA . GLY A 1 211 ? 19.372 -19.086 -21.057 1.00 60.31 211 GLY A CA 1
ATOM 1658 C C . GLY A 1 211 ? 18.655 -18.520 -19.821 1.00 60.31 211 GLY A C 1
ATOM 1659 O O . GLY A 1 211 ? 17.933 -17.530 -19.917 1.00 60.31 211 GLY A O 1
ATOM 1660 N N . SER A 1 212 ? 18.800 -19.186 -18.671 1.00 58.97 212 SER A N 1
ATOM 1661 C CA . SER A 1 212 ? 18.088 -18.867 -17.422 1.00 58.97 212 SER A CA 1
ATOM 1662 C C . SER A 1 212 ? 18.493 -17.532 -16.792 1.00 58.97 212 SER A C 1
ATOM 1664 O O . SER A 1 212 ? 17.651 -16.890 -16.172 1.00 58.97 212 SER A O 1
ATOM 1666 N N . GLU A 1 213 ? 19.732 -17.081 -16.998 1.00 63.75 213 GLU A N 1
ATOM 1667 C CA . GLU A 1 213 ? 20.249 -15.819 -16.444 1.00 63.75 213 GLU A CA 1
ATOM 1668 C C . GLU A 1 213 ? 19.518 -14.604 -17.036 1.00 63.75 213 GLU A C 1
ATOM 1670 O O . GLU A 1 213 ? 19.195 -13.648 -16.334 1.00 63.75 213 GLU A O 1
ATOM 1675 N N . LEU A 1 214 ? 19.159 -14.679 -18.324 1.00 64.31 214 LEU A N 1
ATOM 1676 C CA . LEU A 1 214 ? 18.392 -13.632 -18.999 1.0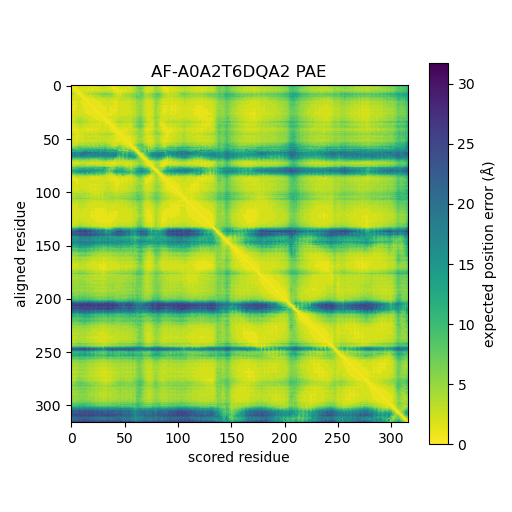0 64.31 214 LEU A CA 1
ATOM 1677 C C . LEU A 1 214 ? 16.998 -13.470 -18.377 1.00 64.31 214 LEU A C 1
ATOM 1679 O O . LEU A 1 214 ? 16.494 -12.357 -18.275 1.00 64.31 214 LEU A O 1
ATOM 1683 N N . ARG A 1 215 ? 16.372 -14.575 -17.947 1.00 64.94 215 ARG A N 1
ATOM 1684 C CA . ARG A 1 215 ? 15.040 -14.563 -17.325 1.00 64.94 215 ARG A CA 1
ATOM 1685 C C . ARG A 1 215 ? 15.068 -13.936 -15.933 1.00 64.94 215 ARG A C 1
ATOM 1687 O O . ARG A 1 215 ? 14.135 -13.227 -15.573 1.00 64.94 215 ARG A O 1
ATOM 1694 N N . GLU A 1 216 ? 16.101 -14.218 -15.151 1.00 71.94 216 GLU A N 1
ATOM 1695 C CA . GLU A 1 216 ? 16.236 -13.670 -13.803 1.00 71.94 216 GLU A CA 1
ATOM 1696 C C . GLU A 1 216 ? 16.447 -12.157 -13.845 1.00 71.94 216 GLU A C 1
ATOM 1698 O O . GLU A 1 216 ? 15.722 -11.411 -13.189 1.00 71.94 216 GLU A O 1
ATOM 1703 N N . VAL A 1 217 ? 17.343 -11.690 -14.714 1.00 74.50 217 VAL A N 1
ATOM 1704 C CA . VAL A 1 217 ? 17.592 -10.255 -14.879 1.00 74.50 217 VAL A CA 1
ATOM 1705 C C . VAL A 1 217 ? 16.401 -9.536 -15.508 1.00 74.50 217 VAL A C 1
ATOM 1707 O O . VAL A 1 217 ? 16.071 -8.427 -15.101 1.00 74.50 217 VAL A O 1
ATOM 1710 N N . ALA A 1 218 ? 15.686 -10.182 -16.432 1.00 72.38 218 ALA A N 1
ATOM 1711 C CA . ALA A 1 218 ? 14.418 -9.676 -16.951 1.00 72.38 218 ALA A CA 1
ATOM 1712 C C . ALA A 1 218 ? 13.388 -9.413 -15.852 1.00 72.38 218 ALA A C 1
ATOM 1714 O O . ALA A 1 218 ? 12.712 -8.384 -15.844 1.00 72.38 218 ALA A O 1
ATOM 1715 N N . PHE A 1 219 ? 13.260 -10.372 -14.939 1.00 76.25 219 PHE A N 1
ATOM 1716 C CA . PHE A 1 219 ? 12.335 -10.294 -13.825 1.00 76.25 219 PHE A CA 1
ATOM 1717 C C . PHE A 1 219 ? 12.757 -9.198 -12.844 1.00 76.25 219 PHE A C 1
ATOM 1719 O O . PHE A 1 219 ? 11.943 -8.334 -12.535 1.00 76.25 219 PHE A O 1
ATOM 1726 N N . GLN A 1 220 ? 14.031 -9.164 -12.444 1.00 79.00 220 GLN A N 1
ATOM 1727 C CA . GLN A 1 220 ? 14.581 -8.126 -11.565 1.00 79.00 220 GLN A CA 1
ATOM 1728 C C . GLN A 1 220 ? 14.411 -6.721 -12.156 1.00 79.00 220 GLN A C 1
ATOM 1730 O O . GLN A 1 220 ? 13.929 -5.821 -11.470 1.00 79.00 220 GLN A O 1
ATOM 1735 N N . ALA A 1 221 ? 14.724 -6.537 -13.443 1.00 81.06 221 ALA A N 1
ATOM 1736 C CA . ALA A 1 221 ? 14.523 -5.268 -14.137 1.00 81.06 221 ALA A CA 1
ATOM 1737 C C . ALA A 1 221 ? 13.055 -4.846 -14.096 1.00 81.06 221 ALA A C 1
ATOM 1739 O O . ALA A 1 221 ? 12.734 -3.709 -13.748 1.00 81.06 221 ALA A O 1
ATOM 1740 N N . ALA A 1 222 ? 12.149 -5.775 -14.407 1.00 80.31 222 ALA A N 1
ATOM 1741 C CA . ALA A 1 222 ? 10.733 -5.473 -14.395 1.00 80.31 222 ALA A CA 1
ATOM 1742 C C . ALA A 1 222 ? 10.232 -5.084 -12.998 1.00 80.31 222 ALA A C 1
ATOM 1744 O O . ALA A 1 222 ? 9.505 -4.096 -12.869 1.00 80.31 222 ALA A O 1
ATOM 1745 N N . GLN A 1 223 ? 10.657 -5.811 -11.963 1.00 82.38 223 GLN A N 1
ATOM 1746 C CA . GLN A 1 223 ? 10.319 -5.519 -10.573 1.00 82.38 223 GLN A CA 1
ATOM 1747 C C . GLN A 1 223 ? 10.845 -4.157 -10.116 1.00 82.38 223 GLN A C 1
ATOM 1749 O O . GLN A 1 223 ? 10.076 -3.384 -9.550 1.00 82.38 223 GLN A O 1
ATOM 1754 N N . ALA A 1 224 ? 12.105 -3.822 -10.408 1.00 87.06 224 ALA A N 1
ATOM 1755 C CA . ALA A 1 224 ? 12.714 -2.561 -9.985 1.00 87.06 224 ALA A CA 1
ATOM 1756 C C . ALA A 1 224 ? 11.935 -1.338 -10.504 1.00 87.06 224 ALA A C 1
ATOM 1758 O O . ALA A 1 224 ? 11.643 -0.412 -9.747 1.00 87.06 224 ALA A O 1
ATOM 1759 N N . PHE A 1 225 ? 11.517 -1.349 -11.776 1.00 89.25 225 PHE A N 1
ATOM 1760 C CA . PHE A 1 225 ? 10.703 -0.259 -12.328 1.00 89.25 225 PHE A CA 1
ATOM 1761 C C . PHE A 1 225 ? 9.282 -0.226 -11.754 1.00 89.25 225 PHE A C 1
ATOM 1763 O O . PHE A 1 225 ? 8.715 0.856 -11.593 1.00 89.25 225 PHE A O 1
ATOM 1770 N N . TRP A 1 226 ? 8.705 -1.380 -11.403 1.00 90.62 226 TRP A N 1
ATOM 1771 C CA . TRP A 1 226 ? 7.421 -1.412 -10.701 1.00 90.62 226 TRP A CA 1
ATOM 1772 C C . TRP A 1 226 ? 7.521 -0.847 -9.286 1.00 90.62 226 TRP A C 1
ATOM 1774 O O . TRP A 1 226 ? 6.621 -0.112 -8.890 1.00 90.62 226 TRP A O 1
ATOM 1784 N N . VAL A 1 227 ? 8.612 -1.095 -8.551 1.00 90.62 227 VAL A N 1
ATOM 1785 C CA . VAL A 1 227 ? 8.828 -0.502 -7.218 1.00 90.62 227 VAL A CA 1
ATOM 1786 C C . VAL A 1 227 ? 8.767 1.022 -7.278 1.00 90.62 227 VAL A C 1
ATOM 1788 O O . VAL A 1 227 ? 8.090 1.626 -6.448 1.00 90.62 227 VAL A O 1
ATOM 1791 N N . VAL A 1 228 ? 9.386 1.645 -8.290 1.00 91.88 228 VAL A N 1
ATOM 1792 C CA . VAL A 1 228 ? 9.269 3.097 -8.514 1.00 91.88 228 VAL A CA 1
ATOM 1793 C C . VAL A 1 228 ? 7.796 3.497 -8.608 1.00 91.88 228 VAL A C 1
ATOM 1795 O O . VAL A 1 228 ? 7.341 4.376 -7.881 1.00 91.88 228 VAL A O 1
ATOM 1798 N N . PHE A 1 229 ? 7.027 2.819 -9.459 1.00 93.94 229 PHE A N 1
ATOM 1799 C CA . PHE A 1 229 ? 5.614 3.133 -9.660 1.00 93.94 229 PHE A CA 1
ATOM 1800 C C . PHE A 1 229 ? 4.785 2.928 -8.387 1.00 93.94 229 PHE A C 1
ATOM 1802 O O . PHE A 1 229 ? 3.931 3.768 -8.110 1.00 93.94 229 PHE A O 1
ATOM 1809 N N . PHE A 1 230 ? 5.049 1.888 -7.588 1.00 92.75 230 PHE A N 1
ATOM 1810 C CA . PHE A 1 230 ? 4.375 1.675 -6.303 1.00 92.75 230 PHE A CA 1
ATOM 1811 C C . PHE A 1 230 ? 4.581 2.834 -5.343 1.00 92.75 230 PHE A C 1
ATOM 1813 O O . PHE A 1 230 ? 3.595 3.371 -4.846 1.00 92.75 230 PHE A O 1
ATOM 1820 N N . GLN A 1 231 ? 5.832 3.231 -5.097 1.00 93.00 231 GLN A N 1
ATOM 1821 C CA . GLN A 1 231 ? 6.089 4.265 -4.095 1.00 93.00 231 GLN A CA 1
ATOM 1822 C C . GLN A 1 231 ? 5.511 5.610 -4.527 1.00 93.00 231 GLN A C 1
ATOM 1824 O O . GLN A 1 231 ? 4.812 6.254 -3.750 1.00 93.00 231 GLN A O 1
ATOM 1829 N N . TYR A 1 232 ? 5.658 5.977 -5.806 1.00 94.38 232 TYR A N 1
ATOM 1830 C CA . TYR A 1 232 ? 4.985 7.166 -6.330 1.00 94.38 232 TYR A CA 1
ATOM 1831 C C . TYR A 1 232 ? 3.455 7.068 -6.208 1.00 94.38 232 TYR A C 1
ATOM 1833 O O . TYR A 1 232 ? 2.824 8.053 -5.832 1.00 94.38 232 TYR A O 1
ATOM 1841 N N . ALA A 1 233 ? 2.845 5.908 -6.484 1.00 95.19 233 ALA A N 1
ATOM 1842 C CA . ALA A 1 233 ? 1.395 5.721 -6.352 1.00 95.19 233 ALA A CA 1
ATOM 1843 C C . ALA A 1 233 ? 0.916 5.963 -4.919 1.00 95.19 233 ALA A C 1
ATOM 1845 O O . ALA A 1 233 ? -0.046 6.707 -4.724 1.00 95.19 233 ALA A O 1
ATOM 1846 N N . LYS A 1 234 ? 1.598 5.363 -3.935 1.00 94.31 234 LYS A N 1
ATOM 1847 C CA . LYS A 1 234 ? 1.301 5.545 -2.509 1.00 94.31 234 LYS A CA 1
ATOM 1848 C C . LYS A 1 234 ? 1.408 7.017 -2.135 1.00 94.31 234 LYS A C 1
ATOM 1850 O O . LYS A 1 234 ? 0.427 7.600 -1.689 1.00 94.31 234 LYS A O 1
ATOM 1855 N N . SER A 1 235 ? 2.537 7.646 -2.464 1.00 93.56 235 SER A N 1
ATOM 1856 C CA . SER A 1 235 ? 2.768 9.067 -2.209 1.00 93.56 235 SER A CA 1
ATOM 1857 C C . SER A 1 235 ? 1.676 9.976 -2.787 1.00 93.56 235 SER A C 1
ATOM 1859 O O . SER A 1 235 ? 1.180 10.869 -2.104 1.00 93.56 235 SER A O 1
ATOM 1861 N N . ILE A 1 236 ? 1.272 9.749 -4.038 1.00 94.19 236 ILE A N 1
ATOM 1862 C CA . ILE A 1 236 ? 0.196 10.519 -4.675 1.00 94.19 236 ILE A CA 1
ATOM 1863 C C . ILE A 1 236 ? -1.133 10.298 -3.941 1.00 94.19 236 ILE A C 1
ATOM 1865 O O . ILE A 1 236 ? -1.851 11.258 -3.672 1.00 94.19 236 ILE A O 1
ATOM 1869 N N . ALA A 1 237 ? -1.453 9.051 -3.592 1.00 95.81 237 ALA A N 1
ATOM 1870 C CA . ALA A 1 237 ? -2.679 8.718 -2.880 1.00 95.81 237 ALA A CA 1
ATOM 1871 C C . ALA A 1 237 ? -2.756 9.362 -1.488 1.00 95.81 237 ALA A C 1
ATOM 1873 O O . ALA A 1 237 ? -3.809 9.890 -1.130 1.00 95.81 237 ALA A O 1
ATOM 1874 N N . HIS A 1 238 ? -1.654 9.383 -0.731 1.00 95.12 238 HIS A N 1
ATOM 1875 C CA . HIS A 1 238 ? -1.588 10.061 0.567 1.00 95.12 238 HIS A CA 1
ATOM 1876 C C . HIS A 1 238 ? -1.860 11.562 0.452 1.00 95.12 238 HIS A C 1
ATOM 1878 O O . HIS A 1 238 ? -2.660 12.089 1.218 1.00 95.12 238 HIS A O 1
ATOM 1884 N N . LEU A 1 239 ? -1.256 12.247 -0.522 1.00 93.88 239 LEU A N 1
ATOM 1885 C CA . LEU A 1 239 ? -1.481 13.685 -0.723 1.00 93.88 239 LEU A CA 1
ATOM 1886 C C . LEU A 1 239 ? -2.915 14.018 -1.143 1.00 93.88 239 LEU A C 1
ATOM 1888 O O . LEU A 1 239 ? -3.477 15.025 -0.713 1.00 93.88 239 LEU A O 1
ATOM 1892 N N . GLU A 1 240 ? -3.519 13.183 -1.987 1.00 94.50 240 GLU A N 1
ATOM 1893 C CA . GLU A 1 240 ? -4.917 13.355 -2.390 1.00 94.50 240 GLU A CA 1
ATOM 1894 C C . GLU A 1 240 ? -5.875 13.085 -1.217 1.00 94.50 240 GLU A C 1
ATOM 1896 O O . GLU A 1 240 ? -6.908 13.750 -1.096 1.00 94.50 240 GLU A O 1
ATOM 1901 N N . GLY A 1 241 ? -5.535 12.127 -0.349 1.00 94.94 241 GLY A N 1
ATOM 1902 C CA . GLY A 1 241 ? -6.331 11.751 0.820 1.00 94.94 241 GLY A CA 1
ATOM 1903 C C . GLY A 1 241 ? -6.162 12.690 2.018 1.00 94.94 241 GLY A C 1
ATOM 1904 O O . GLY A 1 241 ? -7.082 12.827 2.821 1.00 94.94 241 GLY A O 1
ATOM 1905 N N . ASN A 1 242 ? -5.022 13.378 2.126 1.00 94.88 242 ASN A N 1
ATOM 1906 C CA . ASN A 1 242 ? -4.721 14.304 3.211 1.00 94.88 242 ASN A CA 1
ATOM 1907 C C . ASN A 1 242 ? -4.060 15.591 2.691 1.00 94.88 242 ASN A C 1
ATOM 1909 O O . ASN A 1 242 ? -2.859 15.657 2.438 1.00 94.88 242 ASN A O 1
ATOM 1913 N N . ARG A 1 243 ? -4.870 16.653 2.599 1.00 90.69 243 ARG A N 1
ATOM 1914 C CA . ARG A 1 243 ? -4.461 17.971 2.082 1.00 90.69 243 ARG A CA 1
ATOM 1915 C C . ARG A 1 243 ? -3.549 18.763 3.020 1.00 90.69 243 ARG A C 1
ATOM 1917 O O . ARG A 1 243 ? -3.075 19.824 2.621 1.00 90.69 243 ARG A O 1
ATOM 1924 N N . GLU A 1 244 ? -3.351 18.303 4.253 1.00 91.62 244 GLU A N 1
ATOM 1925 C CA . GLU A 1 244 ? -2.439 18.944 5.206 1.00 91.62 244 GLU A CA 1
ATOM 1926 C C . GLU A 1 244 ? -0.973 18.578 4.932 1.00 91.62 244 GLU A C 1
ATOM 1928 O O . GLU A 1 244 ? -0.068 19.286 5.374 1.00 91.62 244 GLU A O 1
ATOM 1933 N N . LEU A 1 245 ? -0.735 17.510 4.164 1.00 91.50 245 LEU A N 1
ATOM 1934 C CA . LEU A 1 245 ? 0.599 17.060 3.787 1.00 91.50 245 LEU A CA 1
ATOM 1935 C C . LEU A 1 245 ? 1.216 17.957 2.701 1.00 91.50 245 LEU A C 1
ATOM 1937 O O . LEU A 1 245 ? 0.573 18.345 1.723 1.00 91.50 245 LEU A O 1
ATOM 1941 N N . GLN A 1 246 ? 2.504 18.266 2.848 1.00 85.12 246 GLN A N 1
ATOM 1942 C CA . GLN A 1 246 ? 3.258 19.061 1.875 1.00 85.12 246 GLN A CA 1
ATOM 1943 C C . GLN A 1 246 ? 3.497 18.277 0.562 1.00 85.12 246 GLN A C 1
ATOM 1945 O O . GLN A 1 246 ? 3.982 17.142 0.609 1.00 85.12 246 GLN A O 1
ATOM 1950 N N . PRO A 1 247 ? 3.269 18.879 -0.627 1.00 72.00 247 PRO A N 1
ATOM 1951 C CA . PRO A 1 247 ? 3.188 18.163 -1.910 1.00 72.00 247 PRO A CA 1
ATOM 1952 C C . PRO A 1 247 ? 4.529 17.766 -2.575 1.00 72.00 247 PRO A C 1
ATOM 1954 O O . PRO A 1 247 ? 4.607 17.616 -3.796 1.00 72.00 247 PRO A O 1
ATOM 1957 N N . ALA A 1 248 ? 5.618 17.588 -1.826 1.00 65.12 248 ALA A N 1
ATOM 1958 C CA . ALA A 1 248 ? 6.931 17.289 -2.408 1.00 65.12 248 ALA A CA 1
ATOM 1959 C C . ALA A 1 248 ? 7.138 15.781 -2.674 1.00 65.12 248 ALA A C 1
ATOM 1961 O O . ALA A 1 248 ? 7.709 15.079 -1.852 1.00 65.12 248 ALA A O 1
ATOM 1962 N N . ILE A 1 249 ? 6.726 15.285 -3.848 1.00 70.25 249 ILE A N 1
ATOM 1963 C CA . ILE A 1 249 ? 6.789 13.842 -4.192 1.00 70.25 249 ILE A CA 1
ATOM 1964 C C . ILE A 1 249 ? 7.974 13.423 -5.062 1.00 70.25 249 ILE A C 1
ATOM 1966 O O . ILE A 1 249 ? 7.939 12.350 -5.658 1.00 70.25 249 ILE A O 1
ATOM 1970 N N . TRP A 1 250 ? 9.004 14.252 -5.248 1.00 84.38 250 TRP A N 1
ATOM 1971 C CA . TRP A 1 250 ? 10.109 13.831 -6.114 1.00 84.38 250 TRP A CA 1
ATOM 1972 C C . TRP A 1 250 ? 11.029 12.826 -5.406 1.00 84.38 250 TRP A C 1
ATOM 1974 O O . TRP A 1 250 ? 12.041 13.200 -4.821 1.00 84.38 250 TRP A O 1
ATOM 1984 N N . LEU A 1 251 ? 10.663 11.544 -5.498 1.00 83.62 251 LEU A N 1
ATOM 1985 C CA . LEU A 1 251 ? 11.331 10.418 -4.843 1.00 83.62 251 LEU A CA 1
ATOM 1986 C C . LEU A 1 251 ? 12.616 9.947 -5.531 1.00 83.62 251 LEU A C 1
ATOM 1988 O O . LEU A 1 251 ? 13.359 9.181 -4.935 1.00 83.62 251 LEU A O 1
ATOM 1992 N N . TRP A 1 252 ? 12.903 10.345 -6.773 1.00 83.06 252 TRP A N 1
ATOM 1993 C CA . TRP A 1 252 ? 14.044 9.811 -7.527 1.00 83.06 252 TRP A CA 1
ATOM 1994 C C . TRP A 1 252 ? 15.088 10.883 -7.849 1.00 83.06 252 TRP A C 1
ATOM 1996 O O . TRP A 1 252 ? 15.115 11.490 -8.925 1.00 83.06 252 TRP A O 1
ATOM 2006 N N . ALA A 1 253 ? 16.006 11.100 -6.909 1.00 80.56 253 ALA A N 1
ATOM 2007 C CA . ALA A 1 253 ? 17.150 11.981 -7.119 1.00 80.56 253 ALA A CA 1
ATOM 2008 C C . ALA A 1 253 ? 18.038 11.475 -8.275 1.00 80.56 253 ALA A C 1
ATOM 2010 O O . ALA A 1 253 ? 18.416 10.307 -8.318 1.00 80.56 253 ALA A O 1
ATOM 2011 N N . GLY A 1 254 ? 18.372 12.360 -9.222 1.00 81.12 254 GLY A N 1
ATOM 2012 C CA . GLY A 1 254 ? 19.238 12.022 -10.359 1.00 81.12 254 GLY A CA 1
ATOM 2013 C C . GLY A 1 254 ? 18.602 11.113 -11.419 1.00 81.12 254 GLY A C 1
ATOM 2014 O O . GLY A 1 254 ? 19.334 10.472 -12.174 1.00 81.12 254 GLY A O 1
ATOM 2015 N N . ALA A 1 255 ? 17.268 11.031 -11.481 1.00 85.94 255 ALA A N 1
ATOM 2016 C CA . ALA A 1 255 ? 16.590 10.281 -12.534 1.00 85.94 255 ALA A CA 1
ATOM 2017 C C . ALA A 1 255 ? 16.951 10.806 -13.941 1.00 85.94 255 ALA A C 1
ATOM 2019 O O . ALA A 1 255 ? 17.170 12.014 -14.097 1.00 85.94 255 ALA A O 1
ATOM 2020 N N . PRO A 1 256 ? 16.970 9.944 -14.976 1.00 86.88 256 PRO A N 1
ATOM 2021 C CA . PRO A 1 256 ? 17.207 10.377 -16.348 1.00 86.88 256 PRO A CA 1
ATOM 2022 C C . PRO A 1 256 ? 16.209 11.430 -16.827 1.00 86.88 256 PRO A C 1
ATOM 2024 O O . PRO A 1 256 ? 15.056 11.480 -16.376 1.00 86.88 256 PRO A O 1
ATOM 2027 N N . GLU A 1 257 ? 16.640 12.231 -17.801 1.00 89.06 257 GLU A N 1
ATOM 2028 C CA . GLU A 1 257 ? 15.762 13.145 -18.528 1.00 89.06 257 GLU A CA 1
ATOM 2029 C C . GLU A 1 257 ? 14.552 12.385 -19.104 1.00 89.06 257 GLU A C 1
ATOM 2031 O O . GLU A 1 257 ? 14.666 11.245 -19.550 1.00 89.06 257 GLU A O 1
ATOM 2036 N N . GLY A 1 258 ? 13.365 12.991 -19.024 1.00 90.56 258 GLY A N 1
ATOM 2037 C CA . GLY A 1 258 ? 12.097 12.354 -19.399 1.00 90.56 258 GLY A CA 1
ATOM 2038 C C . GLY A 1 258 ? 11.394 11.589 -18.269 1.00 90.56 258 GLY A C 1
ATOM 2039 O O . GLY A 1 258 ? 10.174 11.444 -18.316 1.00 90.56 258 GLY A O 1
ATOM 2040 N N . THR A 1 259 ? 12.088 11.192 -17.191 1.00 91.75 259 THR A N 1
ATOM 2041 C CA . THR A 1 259 ? 11.443 10.480 -16.062 1.00 91.75 259 THR A CA 1
ATOM 2042 C C . THR A 1 259 ? 10.337 11.316 -15.420 1.00 91.75 259 THR A C 1
ATOM 2044 O O . THR A 1 259 ? 9.256 10.814 -15.125 1.00 91.75 259 THR A O 1
ATOM 2047 N N . LYS A 1 260 ? 10.574 12.622 -15.241 1.00 91.50 260 LYS A N 1
ATOM 2048 C CA . LYS A 1 260 ? 9.602 13.535 -14.625 1.00 91.50 260 LYS A CA 1
ATOM 2049 C C . LYS A 1 260 ? 8.296 13.628 -15.415 1.00 91.50 260 LYS A C 1
ATOM 2051 O O . LYS A 1 260 ? 7.234 13.714 -14.805 1.00 91.50 260 LYS A O 1
ATOM 2056 N N . GLU A 1 261 ? 8.367 13.601 -16.742 1.00 94.44 261 GLU A N 1
ATOM 2057 C CA . GLU A 1 261 ? 7.185 13.615 -17.609 1.00 94.44 261 GLU A CA 1
ATOM 2058 C C . GLU A 1 261 ? 6.362 12.338 -17.408 1.00 94.44 261 GLU A C 1
ATOM 2060 O O . GLU A 1 261 ? 5.177 12.423 -17.093 1.00 94.44 261 GLU A O 1
ATOM 2065 N N . ILE A 1 262 ? 7.013 11.169 -17.448 1.00 95.75 262 ILE A N 1
ATOM 2066 C CA . ILE A 1 262 ? 6.360 9.869 -17.226 1.00 95.75 262 ILE A CA 1
ATOM 2067 C C . ILE A 1 262 ? 5.684 9.816 -15.853 1.00 95.75 262 ILE A C 1
ATOM 2069 O O . ILE A 1 262 ? 4.529 9.412 -15.753 1.00 95.75 262 ILE A O 1
ATOM 2073 N N . ILE A 1 263 ? 6.376 10.250 -14.797 1.00 94.12 263 ILE A N 1
ATOM 2074 C CA . ILE A 1 263 ? 5.823 10.281 -13.436 1.00 94.12 263 ILE A CA 1
ATOM 2075 C C . ILE A 1 263 ? 4.668 11.286 -13.315 1.00 94.12 263 ILE A C 1
ATOM 2077 O O . ILE A 1 263 ? 3.712 11.039 -12.584 1.00 94.12 263 ILE A O 1
ATOM 2081 N N . THR A 1 264 ? 4.705 12.398 -14.052 1.00 93.56 264 THR A N 1
ATOM 2082 C CA . THR A 1 264 ? 3.598 13.367 -14.082 1.00 93.56 264 THR A CA 1
ATOM 2083 C C . THR A 1 264 ? 2.363 12.772 -14.763 1.00 93.56 264 THR A C 1
ATOM 2085 O O . THR A 1 264 ? 1.260 12.866 -14.227 1.00 93.56 264 THR A O 1
ATOM 2088 N N . GLU A 1 265 ? 2.533 12.114 -15.914 1.00 96.12 265 GLU A N 1
ATOM 2089 C CA . GLU A 1 265 ? 1.450 11.395 -16.601 1.00 96.12 265 GLU A CA 1
ATOM 2090 C C . GLU A 1 265 ? 0.885 10.259 -15.738 1.00 96.12 265 GLU A C 1
ATOM 2092 O O . GLU A 1 265 ? -0.332 10.058 -15.683 1.00 96.12 265 GLU A O 1
ATOM 2097 N N . TYR A 1 266 ? 1.764 9.549 -15.028 1.00 95.94 266 TYR A N 1
ATOM 2098 C CA . TYR A 1 266 ? 1.393 8.531 -14.053 1.00 95.94 266 TYR A CA 1
ATOM 2099 C C . TYR A 1 266 ? 0.541 9.122 -12.930 1.00 95.94 266 TYR A C 1
ATOM 2101 O O . TYR A 1 266 ? -0.561 8.639 -12.683 1.00 95.94 266 TYR A O 1
ATOM 2109 N N . GLY A 1 267 ? 0.983 10.225 -12.318 1.00 95.12 267 GLY A N 1
ATOM 2110 C CA . GLY A 1 267 ? 0.223 10.917 -11.280 1.00 95.12 267 GLY A CA 1
ATOM 2111 C C . GLY A 1 267 ? -1.148 11.397 -11.747 1.00 95.12 267 GLY A C 1
ATOM 2112 O O . GLY A 1 267 ? -2.128 11.255 -11.018 1.00 95.12 267 GLY A O 1
ATOM 2113 N N . ALA A 1 268 ? -1.260 11.871 -12.991 1.00 95.31 268 ALA A N 1
ATOM 2114 C CA . ALA A 1 268 ? -2.551 12.225 -13.575 1.00 95.31 268 ALA A CA 1
ATOM 2115 C C . ALA A 1 268 ? -3.488 11.009 -13.699 1.00 95.31 268 ALA A C 1
ATOM 2117 O O . ALA A 1 268 ? -4.674 11.126 -13.387 1.00 95.31 268 ALA A O 1
ATOM 2118 N N . ALA A 1 269 ? -2.965 9.846 -14.109 1.00 96.25 269 ALA A N 1
ATOM 2119 C CA . ALA A 1 269 ? -3.733 8.602 -14.190 1.00 96.25 269 ALA A CA 1
ATOM 2120 C C . ALA A 1 269 ? -4.185 8.102 -12.807 1.00 96.25 269 ALA A C 1
ATOM 2122 O O . ALA A 1 269 ? -5.344 7.724 -12.646 1.00 96.25 269 ALA A O 1
ATOM 2123 N N . ILE A 1 270 ? -3.302 8.147 -11.802 1.00 96.38 270 ILE A N 1
ATOM 2124 C CA . ILE A 1 270 ? -3.646 7.813 -10.411 1.00 96.38 270 ILE A CA 1
ATOM 2125 C C . ILE A 1 270 ? -4.743 8.751 -9.894 1.00 96.38 270 ILE A C 1
ATOM 2127 O O . ILE A 1 270 ? -5.775 8.281 -9.423 1.00 96.38 270 ILE A O 1
ATOM 2131 N N . GLY A 1 271 ? -4.580 10.068 -10.045 1.00 95.31 271 GLY A N 1
ATOM 2132 C CA . GLY A 1 271 ? -5.578 11.043 -9.596 1.00 95.31 271 GLY A CA 1
ATOM 2133 C C . GLY A 1 271 ? -6.936 10.889 -10.293 1.00 95.31 271 GLY A C 1
ATOM 2134 O O . GLY A 1 271 ? -7.980 11.107 -9.681 1.00 95.31 271 GLY A O 1
ATOM 2135 N N . GLU A 1 272 ? -6.951 10.496 -11.568 1.00 95.56 272 GLU A N 1
ATOM 2136 C CA . GLU A 1 272 ? -8.181 10.153 -12.289 1.00 95.56 272 GLU A CA 1
ATOM 2137 C C . GLU A 1 272 ? -8.874 8.925 -11.684 1.00 95.56 272 GLU A C 1
ATOM 2139 O O . GLU A 1 272 ? -10.072 8.986 -11.401 1.00 95.56 272 GLU A O 1
ATOM 2144 N N . ALA A 1 273 ? -8.125 7.851 -11.412 1.00 95.19 273 ALA A N 1
ATOM 2145 C CA . ALA A 1 273 ? -8.657 6.656 -10.760 1.00 95.19 273 ALA A CA 1
ATOM 2146 C C . ALA A 1 273 ? -9.204 6.953 -9.355 1.00 95.19 273 ALA A C 1
ATOM 2148 O O . ALA A 1 273 ? -10.293 6.486 -9.020 1.00 95.19 273 ALA A O 1
ATOM 2149 N N . LEU A 1 274 ? -8.496 7.775 -8.570 1.00 96.00 274 LEU A N 1
ATOM 2150 C CA . LEU A 1 274 ? -8.929 8.214 -7.240 1.00 96.00 274 LEU A CA 1
ATOM 2151 C C . LEU A 1 274 ? -10.268 8.960 -7.291 1.00 96.00 274 LEU A C 1
ATOM 2153 O O . LEU A 1 274 ? -11.189 8.632 -6.547 1.00 96.00 274 LEU A O 1
ATOM 2157 N N . ARG A 1 275 ? -10.425 9.910 -8.220 1.00 95.56 275 ARG A N 1
ATOM 2158 C CA . ARG A 1 275 ? -11.680 10.668 -8.387 1.00 95.56 275 ARG A CA 1
ATOM 2159 C C . ARG A 1 275 ? -12.843 9.829 -8.913 1.00 95.56 275 ARG A C 1
ATOM 2161 O O . ARG A 1 275 ? -13.994 10.168 -8.650 1.00 95.56 275 ARG A O 1
ATOM 2168 N N . ALA A 1 276 ? -12.559 8.784 -9.684 1.00 95.44 276 ALA A N 1
ATOM 2169 C CA . ALA A 1 276 ? -13.576 7.931 -10.291 1.00 95.44 276 ALA A CA 1
ATOM 2170 C C . ALA A 1 276 ? -14.032 6.778 -9.380 1.00 95.44 276 ALA A C 1
ATOM 2172 O O . ALA A 1 276 ? -14.976 6.061 -9.722 1.00 95.44 276 ALA A O 1
ATOM 2173 N N . TYR A 1 277 ? -13.378 6.579 -8.234 1.00 94.69 277 TYR A N 1
ATOM 2174 C CA . TYR A 1 277 ? -13.675 5.491 -7.311 1.00 94.69 277 TYR A CA 1
ATOM 2175 C C . TYR A 1 277 ? -15.170 5.429 -6.918 1.00 94.69 277 TYR A C 1
ATOM 2177 O O . TYR A 1 277 ? -15.772 6.466 -6.632 1.00 94.69 277 TYR A O 1
ATOM 2185 N N . PRO A 1 278 ? -15.798 4.232 -6.897 1.00 93.62 278 PRO A N 1
ATOM 2186 C CA . PRO A 1 278 ? -15.202 2.902 -7.103 1.00 93.62 278 PRO A CA 1
ATOM 2187 C C . PRO A 1 278 ? -15.065 2.468 -8.578 1.00 93.62 278 PRO A C 1
ATOM 2189 O O . PRO A 1 278 ? -14.590 1.369 -8.864 1.00 93.62 278 PRO A O 1
ATOM 2192 N N . LYS A 1 279 ? -15.468 3.305 -9.543 1.00 92.62 279 LYS A N 1
ATOM 2193 C CA . LYS A 1 279 ? -15.499 2.991 -10.982 1.00 92.62 279 LYS A CA 1
ATOM 2194 C C . LYS A 1 279 ? -14.224 3.445 -11.697 1.00 92.62 279 LYS A C 1
ATOM 2196 O O . LYS A 1 279 ? -14.229 4.420 -12.442 1.00 92.62 279 LYS A O 1
ATOM 2201 N N . VAL A 1 280 ? -13.134 2.717 -11.477 1.00 89.94 280 VAL A N 1
ATOM 2202 C CA . VAL A 1 280 ? -11.843 2.973 -12.141 1.00 89.94 280 VAL A CA 1
ATOM 2203 C C . VAL A 1 280 ? -11.988 2.920 -13.676 1.00 89.94 280 VAL A C 1
ATOM 2205 O O . VAL A 1 280 ? -12.677 2.021 -14.167 1.00 89.94 280 VAL A O 1
ATOM 2208 N N . PRO A 1 281 ? -11.342 3.831 -14.436 1.00 91.06 281 PRO A N 1
ATOM 2209 C CA . PRO A 1 281 ? -11.335 3.792 -15.899 1.00 91.06 281 PRO A CA 1
ATOM 2210 C C . PRO A 1 281 ? -10.883 2.438 -16.465 1.00 91.06 281 PRO A C 1
ATOM 2212 O O . PRO A 1 281 ? -9.928 1.834 -15.973 1.00 91.06 281 PRO A O 1
ATOM 2215 N N . GLU A 1 282 ? -11.549 1.963 -17.521 1.00 88.50 282 GLU A N 1
ATOM 2216 C CA . GLU A 1 282 ? -11.276 0.646 -18.122 1.00 88.50 282 GLU A CA 1
ATOM 2217 C C . GLU A 1 282 ? -9.866 0.538 -18.725 1.00 88.50 282 GLU A C 1
ATOM 2219 O O . GLU A 1 282 ? -9.278 -0.543 -18.756 1.00 88.50 282 GLU A O 1
ATOM 2224 N N . ASP A 1 283 ? -9.302 1.657 -19.177 1.00 90.25 283 ASP A N 1
ATOM 2225 C CA . ASP A 1 283 ? -7.979 1.743 -19.794 1.00 90.25 283 ASP A CA 1
ATOM 2226 C C . ASP A 1 283 ? -6.837 1.943 -18.782 1.00 90.25 283 ASP A C 1
ATOM 2228 O O . ASP A 1 283 ? -5.668 1.911 -19.176 1.00 90.25 283 ASP A O 1
ATOM 2232 N N . PHE A 1 284 ? -7.141 2.092 -17.486 1.00 90.50 284 PHE A N 1
ATOM 2233 C CA . PHE A 1 284 ? -6.163 2.414 -16.442 1.00 90.50 284 PHE A CA 1
ATOM 2234 C C . PHE A 1 284 ? -4.955 1.466 -16.444 1.00 90.50 284 PHE A C 1
ATOM 2236 O O . PHE A 1 284 ? -3.810 1.913 -16.500 1.00 90.50 284 PHE A O 1
ATOM 2243 N N . VAL A 1 285 ? -5.201 0.150 -16.451 1.00 87.38 285 VAL A N 1
ATOM 2244 C CA . VAL A 1 285 ? -4.137 -0.871 -16.450 1.00 87.38 285 VAL A CA 1
ATOM 2245 C C . VAL A 1 285 ? -3.248 -0.734 -17.686 1.00 87.38 285 VAL A C 1
ATOM 2247 O O . VAL A 1 285 ? -2.024 -0.707 -17.569 1.00 87.38 285 VAL A O 1
ATOM 2250 N N . THR A 1 286 ? -3.850 -0.577 -18.867 1.00 88.00 286 THR A N 1
ATOM 2251 C CA . THR A 1 286 ? -3.113 -0.422 -20.131 1.00 88.00 286 THR A CA 1
ATOM 2252 C C . THR A 1 286 ? -2.253 0.844 -20.115 1.00 88.00 286 THR A C 1
ATOM 2254 O O . THR A 1 286 ? -1.098 0.825 -20.546 1.00 88.00 286 THR A O 1
ATOM 2257 N N . LYS A 1 287 ? -2.781 1.941 -19.561 1.00 92.31 287 LYS A N 1
ATOM 2258 C CA . LYS A 1 287 ? -2.063 3.209 -19.402 1.00 92.31 287 LYS A CA 1
ATOM 2259 C C . LYS A 1 287 ? -0.849 3.056 -18.482 1.00 92.31 287 LYS A C 1
ATOM 2261 O O . LYS A 1 287 ? 0.244 3.483 -18.856 1.00 92.31 287 LYS A O 1
ATOM 2266 N N . LEU A 1 288 ? -1.000 2.383 -17.335 1.00 92.69 288 LEU A N 1
ATOM 2267 C CA . LEU A 1 288 ? 0.117 2.119 -16.418 1.00 92.69 288 LEU A CA 1
ATOM 2268 C C . LEU A 1 288 ? 1.213 1.273 -17.071 1.00 92.69 288 LEU A C 1
ATOM 2270 O O . LEU A 1 288 ? 2.391 1.610 -16.972 1.00 92.69 288 LEU A O 1
ATOM 2274 N N . GLN A 1 289 ? 0.834 0.215 -17.787 1.00 88.56 289 GLN A N 1
ATOM 2275 C CA . GLN A 1 289 ? 1.780 -0.648 -18.500 1.00 88.56 289 GLN A CA 1
ATOM 2276 C C . GLN A 1 289 ? 2.568 0.115 -19.574 1.00 88.56 289 GLN A C 1
ATOM 2278 O O . GLN A 1 289 ? 3.774 -0.099 -19.731 1.00 88.56 289 GLN A O 1
ATOM 2283 N N . GLY A 1 290 ? 1.913 1.026 -20.301 1.00 90.50 290 GLY A N 1
ATOM 2284 C CA . GLY A 1 290 ? 2.570 1.878 -21.291 1.00 90.50 290 GLY A CA 1
ATOM 2285 C C . GLY A 1 290 ? 3.589 2.830 -20.660 1.00 90.50 290 GLY A C 1
ATOM 2286 O O . GLY A 1 290 ? 4.711 2.952 -21.155 1.00 90.50 290 GLY A O 1
ATOM 2287 N N . LEU A 1 291 ? 3.234 3.458 -19.536 1.00 94.31 291 LEU A N 1
ATOM 2288 C CA . LEU A 1 291 ? 4.135 4.335 -18.781 1.00 94.31 291 LEU A CA 1
ATOM 2289 C C . LEU A 1 291 ? 5.324 3.565 -18.194 1.00 94.31 291 LEU A C 1
ATOM 2291 O O . LEU A 1 291 ? 6.461 4.017 -18.315 1.00 94.31 291 LEU A O 1
ATOM 2295 N N . TRP A 1 292 ? 5.082 2.384 -17.628 1.00 92.19 292 TRP A N 1
ATOM 2296 C CA . TRP A 1 292 ? 6.129 1.509 -17.100 1.00 92.19 292 TRP A CA 1
ATOM 2297 C C . TRP A 1 292 ? 7.099 1.067 -18.207 1.00 92.19 292 TRP A C 1
ATOM 2299 O O . TRP A 1 292 ? 8.315 1.153 -18.042 1.00 92.19 292 TRP A O 1
ATOM 2309 N N . THR A 1 293 ? 6.575 0.702 -19.383 1.00 89.38 293 THR A N 1
ATOM 2310 C CA . THR A 1 293 ? 7.392 0.349 -20.558 1.00 89.38 293 THR A CA 1
ATOM 2311 C C . THR A 1 293 ? 8.258 1.526 -21.011 1.00 89.38 293 THR A C 1
ATOM 2313 O O . THR A 1 293 ? 9.438 1.352 -21.315 1.00 89.38 293 THR A O 1
ATOM 2316 N N . ARG A 1 294 ? 7.693 2.742 -21.044 1.00 92.25 294 ARG A N 1
ATOM 2317 C CA . ARG A 1 294 ? 8.441 3.967 -21.370 1.00 92.25 294 ARG A CA 1
ATOM 2318 C C . ARG A 1 294 ? 9.548 4.229 -20.355 1.00 92.25 294 ARG A C 1
ATOM 2320 O O . ARG A 1 294 ? 10.653 4.567 -20.770 1.00 92.25 294 ARG A O 1
ATOM 2327 N N . LEU A 1 295 ? 9.275 4.047 -19.059 1.00 91.62 295 LEU A N 1
ATOM 2328 C CA . LEU A 1 295 ? 10.283 4.231 -18.018 1.00 91.62 295 LEU A CA 1
ATOM 2329 C C . LEU A 1 295 ? 11.430 3.237 -18.200 1.00 91.62 295 LEU A C 1
ATOM 2331 O O . LEU A 1 295 ? 12.581 3.648 -18.275 1.00 91.62 295 LEU A O 1
ATOM 2335 N N . ALA A 1 296 ? 11.124 1.949 -18.348 1.00 88.75 296 ALA A N 1
ATOM 2336 C CA . ALA A 1 296 ? 12.141 0.929 -18.569 1.00 88.75 296 ALA A CA 1
ATOM 2337 C C . ALA A 1 296 ? 13.012 1.242 -19.800 1.00 88.75 296 ALA A C 1
ATOM 2339 O O . ALA A 1 296 ? 14.241 1.170 -19.730 1.00 88.75 296 ALA A O 1
ATOM 2340 N N . LYS A 1 297 ? 12.389 1.703 -20.892 1.00 88.81 297 LYS A N 1
ATOM 2341 C CA . LYS A 1 297 ? 13.090 2.098 -22.118 1.00 88.81 297 LYS A CA 1
ATOM 2342 C C . LYS A 1 297 ? 14.026 3.292 -21.931 1.00 88.81 297 LYS A C 1
ATOM 2344 O O . LYS A 1 297 ? 15.109 3.285 -22.512 1.00 88.81 297 LYS A O 1
ATOM 2349 N N . LEU A 1 298 ? 13.671 4.284 -21.107 1.00 88.94 298 LEU A N 1
ATOM 2350 C CA . LEU A 1 298 ? 14.594 5.380 -20.754 1.00 88.94 298 LEU A CA 1
ATOM 2351 C C . LEU A 1 298 ? 15.866 4.871 -20.063 1.00 88.94 298 LEU A C 1
ATOM 2353 O O . LEU A 1 298 ? 16.913 5.506 -20.147 1.00 88.94 298 LEU A O 1
ATOM 2357 N N . HIS A 1 299 ? 15.784 3.711 -19.415 1.00 83.31 299 HIS A N 1
ATOM 2358 C CA . HIS A 1 299 ? 16.908 3.029 -18.782 1.00 83.31 299 HIS A CA 1
ATOM 2359 C C . HIS A 1 299 ? 17.570 1.980 -19.684 1.00 83.31 299 HIS A C 1
ATOM 2361 O O . HIS A 1 299 ? 18.363 1.173 -19.202 1.00 83.31 299 HIS A O 1
ATOM 2367 N N . GLY A 1 300 ? 17.246 1.984 -20.979 1.00 82.44 300 GLY A N 1
ATOM 2368 C CA . GLY A 1 300 ? 17.805 1.070 -21.966 1.00 82.44 300 GLY A CA 1
ATOM 2369 C C . GLY A 1 300 ? 17.174 -0.319 -21.966 1.00 82.44 300 GLY A C 1
ATOM 2370 O O . GLY A 1 300 ? 17.682 -1.174 -22.678 1.00 82.44 300 GLY A O 1
ATOM 2371 N N . TRP A 1 301 ? 16.096 -0.565 -21.214 1.00 83.06 301 TRP A N 1
ATOM 2372 C CA . TRP A 1 301 ? 15.431 -1.869 -21.141 1.00 83.06 301 TRP A CA 1
ATOM 2373 C C . TRP A 1 301 ? 14.224 -1.947 -22.074 1.00 83.06 301 TRP A C 1
ATOM 2375 O O . TRP A 1 301 ? 13.318 -1.117 -22.021 1.00 83.06 301 TRP A O 1
ATOM 2385 N N . GLU A 1 302 ? 14.168 -2.997 -22.885 1.00 82.06 302 GLU A N 1
ATOM 2386 C CA . GLU A 1 302 ? 13.008 -3.343 -23.698 1.00 82.06 302 GLU A CA 1
ATOM 2387 C C . GLU A 1 302 ? 12.598 -4.800 -23.453 1.00 82.06 302 GLU A C 1
ATOM 2389 O O . GLU A 1 302 ? 13.434 -5.688 -23.276 1.00 82.06 302 GLU A O 1
ATOM 2394 N N . PHE A 1 303 ? 11.289 -5.054 -23.482 1.00 77.50 303 PHE A N 1
ATOM 2395 C CA . PHE A 1 303 ? 10.698 -6.368 -23.211 1.00 77.50 303 PHE A CA 1
ATOM 2396 C C . PHE A 1 303 ? 9.936 -6.886 -24.446 1.00 77.50 303 PHE A C 1
ATOM 2398 O O . PHE A 1 303 ? 8.702 -6.852 -24.467 1.00 77.50 303 PHE A O 1
ATOM 2405 N N . PRO A 1 304 ? 10.630 -7.282 -25.534 1.00 71.81 304 PRO A N 1
ATOM 2406 C CA . PRO A 1 304 ? 9.977 -7.739 -26.757 1.00 71.81 304 PRO A CA 1
ATOM 2407 C C . PRO A 1 304 ? 9.258 -9.078 -26.557 1.00 71.81 304 PRO A C 1
ATOM 2409 O O . PRO A 1 304 ? 9.795 -10.018 -25.971 1.00 71.81 304 PRO A O 1
ATOM 2412 N N . GLU A 1 305 ? 8.058 -9.204 -27.115 1.00 67.75 305 GLU A N 1
ATOM 2413 C CA . GLU A 1 305 ? 7.346 -10.481 -27.131 1.00 67.75 305 GLU A CA 1
ATOM 2414 C C . GLU A 1 305 ? 7.975 -11.437 -28.149 1.00 67.75 305 GLU A C 1
ATOM 2416 O O . GLU A 1 305 ? 8.184 -11.087 -29.311 1.00 67.75 305 GLU A O 1
ATOM 2421 N N . GLY A 1 306 ? 8.244 -12.670 -27.722 1.00 61.88 306 GLY A N 1
ATOM 2422 C CA . GLY A 1 306 ? 8.749 -13.734 -28.579 1.00 61.88 306 GLY A CA 1
ATOM 2423 C C . GLY A 1 306 ? 7.862 -14.987 -28.575 1.00 61.88 306 GLY A C 1
ATOM 2424 O O . GLY A 1 306 ? 7.029 -15.185 -27.680 1.00 61.88 306 GLY A O 1
ATOM 2425 N N . PRO A 1 307 ? 8.071 -15.898 -29.547 1.00 55.22 307 PRO A N 1
ATOM 2426 C CA . PRO A 1 307 ? 7.339 -17.165 -29.645 1.00 55.22 307 PRO A CA 1
ATOM 2427 C C . PRO A 1 307 ? 7.573 -18.111 -28.452 1.00 55.22 307 PRO A C 1
ATOM 2429 O O . PRO A 1 307 ? 6.788 -19.035 -28.254 1.00 55.22 307 PRO A O 1
ATOM 2432 N N . ASN A 1 308 ? 8.602 -17.869 -27.631 1.00 56.84 308 ASN A N 1
ATOM 2433 C CA . ASN A 1 308 ? 8.978 -18.693 -26.474 1.00 56.84 308 ASN A CA 1
ATOM 2434 C C . ASN A 1 308 ? 8.732 -18.008 -25.113 1.00 56.84 308 ASN A C 1
ATOM 2436 O O . ASN A 1 308 ? 9.168 -18.526 -24.090 1.00 56.84 308 ASN A O 1
ATOM 2440 N N . GLY A 1 309 ? 8.035 -16.870 -25.085 1.00 59.25 309 GLY A N 1
ATOM 2441 C CA . GLY A 1 309 ? 7.938 -16.009 -23.899 1.00 59.25 309 GLY A CA 1
ATOM 2442 C C . GLY A 1 309 ? 8.397 -14.588 -24.214 1.00 59.25 309 GLY A C 1
ATOM 2443 O O . GLY A 1 309 ? 8.748 -14.299 -25.359 1.00 59.25 309 GLY A O 1
ATOM 2444 N N . ASP A 1 310 ? 8.356 -13.698 -23.229 1.00 60.31 310 ASP A N 1
ATOM 2445 C CA . ASP A 1 310 ? 8.885 -12.342 -23.414 1.00 60.31 310 ASP A CA 1
ATOM 2446 C C . ASP A 1 310 ? 10.413 -12.385 -23.279 1.00 60.31 310 ASP A C 1
ATOM 2448 O O . ASP A 1 310 ? 10.948 -12.972 -22.337 1.00 60.31 310 ASP A O 1
ATOM 2452 N N . GLY A 1 311 ? 11.112 -11.834 -24.269 1.00 56.88 311 GLY A N 1
ATOM 2453 C CA . GLY A 1 311 ? 12.556 -11.643 -24.229 1.00 56.88 311 GLY A CA 1
ATOM 2454 C C . GLY A 1 311 ? 12.910 -10.357 -23.491 1.00 56.88 311 GLY A C 1
ATOM 2455 O O . GLY A 1 311 ? 12.050 -9.515 -23.236 1.00 56.88 311 GLY A O 1
ATOM 2456 N N . VAL A 1 312 ? 14.195 -10.188 -23.183 1.00 60.62 312 VAL A N 1
ATOM 2457 C CA . VAL A 1 312 ? 14.732 -8.918 -22.692 1.00 60.62 312 VAL A CA 1
ATOM 2458 C C . VAL A 1 312 ? 15.866 -8.466 -23.573 1.00 60.62 312 VAL A C 1
ATOM 2460 O O . VAL A 1 312 ? 16.800 -9.216 -23.851 1.00 60.62 312 VAL A O 1
ATOM 2463 N N . PHE A 1 313 ? 15.741 -7.230 -24.030 1.00 59.59 313 PHE A N 1
ATOM 2464 C CA . PHE A 1 313 ? 16.781 -6.501 -24.718 1.00 59.59 313 PHE A CA 1
ATOM 2465 C C . PHE A 1 313 ? 17.234 -5.368 -23.806 1.00 59.59 313 PHE A C 1
ATOM 2467 O O . PHE A 1 313 ? 16.405 -4.689 -23.201 1.00 59.59 313 PHE A O 1
ATOM 2474 N N . TRP A 1 314 ? 18.545 -5.166 -23.705 1.00 58.38 314 TRP A N 1
ATOM 2475 C CA . TRP A 1 314 ? 19.086 -3.986 -23.052 1.00 58.38 314 TRP A CA 1
ATOM 2476 C C . TRP A 1 314 ? 20.120 -3.319 -23.962 1.00 58.38 314 TRP A C 1
ATOM 2478 O O . TRP A 1 314 ? 20.994 -3.989 -24.519 1.00 58.38 314 TRP A O 1
ATOM 2488 N N . SER A 1 315 ? 20.013 -2.005 -24.142 1.00 56.19 315 SER A N 1
ATOM 2489 C CA . SER A 1 315 ? 21.024 -1.192 -24.820 1.00 56.19 315 SER A CA 1
ATOM 2490 C C . SER A 1 315 ? 21.829 -0.420 -23.782 1.00 56.19 315 SER A C 1
ATOM 2492 O O . SER A 1 315 ? 21.242 0.254 -22.936 1.00 56.19 315 SER A O 1
ATOM 2494 N N . ARG A 1 316 ? 23.160 -0.536 -23.853 1.00 52.66 316 ARG A N 1
ATOM 2495 C CA . ARG A 1 316 ? 24.092 0.283 -23.063 1.00 52.66 316 ARG A CA 1
ATOM 2496 C C . ARG A 1 316 ? 24.024 1.753 -23.454 1.00 52.66 316 ARG A C 1
ATOM 2498 O O . ARG A 1 316 ? 23.876 2.015 -24.669 1.00 52.66 316 ARG A O 1
#